Protein AF-A0A401IQ33-F1 (afdb_monomer_lite)

Secondary structure (DSSP, 8-state):
--------------------------------EEEEEEEEEEEEEEESTTS-HHHHHHHHHHHHH-TTEEEEEETTEEEEEEEEEE-SSEEEEETTEEE-EETTEEEEES---STT--EEEEETT---B-EEEEE-SSSEEEEEEEEEHHHHHHHHHHTTS----TTS------TT-SSTT----TT-B-SS--TT-TT--S----TTSHHHHHHHTTSHHHHHHHHHTS-TTS--TTTHHHHTSGGGGTSTTSSSPPBP----

Foldseek 3Di:
DDDDDDDDDDDDDDDPDPPPPPPPPPVPPPWQKAKEFEWEKEKAKAFLVQADPLLVVLLVVCVVVDVQWDWDDPPRMIIIIGTQAGACFKWKDKVNHTFDAHSRMTMDIPDFDDPPIDIFIDGVPDPDGQWDWDDPDRRYIYIYRYAYQLLQVCLQQPLLPDDPPPDDRDSDQAQQPPDAFHADDFFGQHWQFLLAAPQQPSHRHHSRYSNSVSSNHPGLQSVLCSVLRGHLNDQDPSSVLSRVVTRQSSHPVHNHRDTRDYDD

Organism: NCBI:txid1808352

pLDDT: mean 71.76, std 18.69, range [31.58, 97.56]

Sequence (264 aa):
MIILSKRRIGALLIVLSAFLFFLSTKTVQANTVIEGDVVNDLHASFSMADTSAETVESIKQIAAEDKNVHVTFDNGIIDINEYTEPSADVSLKVNNKSVIVKNGQFKVNHVTANNKTNFVVQDVGTTAENGQSKITSENTLQIVNKIDYGTMINLMDNMNDTSNDSLLRSSGTYPGQKTSGQKVAKGTHVHCNRFNGTKSNHRYYSRLSGQGWVNYYKSDCWYKHKAYKCPFTKADTRCNGLLKKGAHSCSIKGGWPVTCWYRN

Structure (mmCIF, N/CA/C/O backbone):
data_AF-A0A401IQ33-F1
#
_entry.id   AF-A0A401IQ33-F1
#
loop_
_atom_site.group_PDB
_atom_site.id
_atom_site.type_symbol
_atom_site.label_atom_id
_atom_site.label_alt_id
_atom_site.label_comp_id
_atom_site.label_asym_id
_atom_site.label_entity_id
_atom_site.label_seq_id
_atom_site.pdbx_PDB_ins_code
_atom_site.Cartn_x
_atom_site.Cartn_y
_atom_site.Cartn_z
_atom_site.occupancy
_atom_site.B_iso_or_equiv
_atom_site.auth_seq_id
_atom_site.auth_comp_id
_atom_site.auth_asym_id
_atom_site.auth_atom_id
_atom_site.pdbx_PDB_model_num
ATOM 1 N N . MET A 1 1 ? -63.274 -47.147 95.034 1.00 34.28 1 MET A N 1
ATOM 2 C CA . MET A 1 1 ? -61.803 -47.141 95.155 1.00 34.28 1 MET A CA 1
ATOM 3 C C . MET A 1 1 ? -61.277 -46.038 94.244 1.00 34.28 1 MET A C 1
ATOM 5 O O . MET A 1 1 ? -61.574 -46.097 93.063 1.00 34.28 1 MET A O 1
ATOM 9 N N . ILE A 1 2 ? -60.697 -44.990 94.852 1.00 31.58 2 ILE A N 1
ATOM 10 C CA . ILE A 1 2 ? -59.583 -44.103 94.426 1.00 31.58 2 ILE A CA 1
ATOM 11 C C . ILE A 1 2 ? -59.254 -44.111 92.897 1.00 31.58 2 ILE A C 1
ATOM 13 O O . ILE A 1 2 ? -59.085 -45.182 92.339 1.00 31.58 2 ILE A O 1
ATOM 17 N N . ILE A 1 3 ? -59.088 -43.021 92.125 1.00 34.75 3 ILE A N 1
ATOM 18 C CA . ILE A 1 3 ? -58.108 -41.912 92.213 1.00 34.75 3 ILE A CA 1
ATOM 19 C C . ILE A 1 3 ? -58.445 -40.840 91.137 1.00 34.75 3 ILE A C 1
ATOM 21 O O . ILE A 1 3 ? -58.812 -41.163 90.011 1.00 34.75 3 ILE A O 1
ATOM 25 N N . LEU A 1 4 ? -58.258 -39.564 91.505 1.00 37.28 4 LEU A N 1
ATOM 26 C CA . LEU A 1 4 ? -58.067 -38.361 90.669 1.00 37.28 4 LEU A CA 1
ATOM 27 C C . LEU A 1 4 ? -57.013 -38.506 89.548 1.00 37.28 4 LEU A C 1
ATOM 29 O O . LEU A 1 4 ? -55.982 -39.098 89.805 1.00 37.28 4 LEU A O 1
ATOM 33 N N . SER A 1 5 ? -57.112 -37.767 88.432 1.00 38.59 5 SER A N 1
ATOM 34 C CA . SER A 1 5 ? -55.951 -37.055 87.820 1.00 38.59 5 SER A CA 1
ATOM 35 C C . SER A 1 5 ? -56.379 -36.316 86.537 1.00 38.59 5 SER A C 1
ATOM 37 O O . SER A 1 5 ? -56.794 -36.954 85.583 1.00 38.59 5 SER A O 1
ATOM 39 N N . LYS A 1 6 ? -56.503 -34.980 86.492 1.00 39.56 6 LYS A N 1
ATOM 40 C CA . LYS A 1 6 ? -55.470 -33.930 86.286 1.00 39.56 6 LYS A CA 1
ATOM 41 C C . LYS A 1 6 ? -54.708 -33.955 84.938 1.00 39.56 6 LYS A C 1
ATOM 43 O O . LYS A 1 6 ? -53.985 -34.898 84.661 1.00 39.56 6 LYS A O 1
ATOM 48 N N . ARG A 1 7 ? -54.702 -32.747 84.325 1.00 39.16 7 ARG A N 1
ATOM 49 C CA . ARG A 1 7 ? -53.655 -32.070 83.502 1.00 39.16 7 ARG A CA 1
ATOM 50 C C . ARG A 1 7 ? -53.585 -32.466 82.017 1.00 39.16 7 ARG A C 1
ATOM 52 O O . ARG A 1 7 ? -53.531 -33.642 81.724 1.00 39.16 7 ARG A O 1
ATOM 59 N N . ARG A 1 8 ? -53.691 -31.556 81.029 1.00 39.16 8 ARG A N 1
ATOM 60 C CA . ARG A 1 8 ? -53.072 -30.235 80.673 1.00 39.16 8 ARG A CA 1
ATOM 61 C C . ARG A 1 8 ? -52.156 -30.454 79.448 1.00 39.16 8 ARG A C 1
ATOM 63 O O . ARG A 1 8 ? -51.597 -31.533 79.329 1.00 39.16 8 ARG A O 1
ATOM 70 N N . ILE A 1 9 ? -51.907 -29.363 78.701 1.00 42.66 9 ILE A N 1
ATOM 71 C CA . ILE A 1 9 ? -50.922 -29.161 77.603 1.00 42.66 9 ILE A CA 1
ATOM 72 C C . ILE A 1 9 ? -51.561 -29.437 76.223 1.00 42.66 9 ILE A C 1
ATOM 74 O O . ILE A 1 9 ? -52.019 -30.539 75.987 1.00 42.66 9 ILE A O 1
ATOM 78 N N . GLY A 1 10 ? -51.730 -28.511 75.272 1.00 33.56 10 GLY A N 1
ATOM 79 C CA . GLY A 1 10 ? -51.103 -27.212 75.022 1.00 33.56 10 GLY A CA 1
ATOM 80 C C . GLY A 1 10 ? -50.116 -27.319 73.853 1.00 33.56 10 GLY A C 1
ATOM 81 O O . GLY A 1 10 ? -49.033 -27.833 74.072 1.00 33.56 10 GLY A O 1
ATOM 82 N N . ALA A 1 11 ? -50.474 -26.840 72.655 1.00 40.59 11 ALA A N 1
ATOM 83 C CA . ALA A 1 11 ? -49.564 -26.329 71.608 1.00 40.59 11 ALA A CA 1
ATOM 84 C C . ALA A 1 11 ? -50.417 -25.877 70.401 1.00 40.59 11 ALA A C 1
ATOM 86 O O . ALA A 1 11 ? -51.168 -26.674 69.856 1.00 40.59 11 ALA A O 1
ATOM 87 N N . LEU A 1 12 ? -50.581 -24.582 70.130 1.00 38.72 12 LEU A N 1
ATOM 88 C CA . LEU A 1 12 ? -49.653 -23.612 69.524 1.00 38.72 12 LEU A CA 1
ATOM 89 C C . LEU A 1 12 ? -49.865 -23.504 68.000 1.00 38.72 12 LEU A C 1
ATOM 91 O O . LEU A 1 12 ? -49.540 -24.395 67.224 1.00 38.72 12 LEU A O 1
ATOM 95 N N . LEU A 1 13 ? -50.426 -22.352 67.634 1.00 45.09 13 LEU A N 1
ATOM 96 C CA . LEU A 1 13 ? -50.582 -21.762 66.307 1.00 45.09 13 LEU A CA 1
ATOM 97 C C . LEU A 1 13 ? -49.214 -21.560 65.629 1.00 45.09 13 LEU A C 1
ATOM 99 O O . LEU A 1 13 ? -48.366 -20.928 66.250 1.00 45.09 13 LEU A O 1
ATOM 103 N N . ILE A 1 14 ? -49.041 -21.936 64.355 1.00 42.09 14 ILE A N 1
ATOM 104 C CA . ILE A 1 14 ? -48.177 -21.188 63.416 1.00 42.09 14 ILE A CA 1
ATOM 105 C C . ILE A 1 14 ? -48.833 -21.204 62.029 1.00 42.09 14 ILE A C 1
ATOM 107 O O . ILE A 1 14 ? -48.768 -22.184 61.290 1.00 42.09 14 ILE A O 1
ATOM 111 N N . VAL A 1 15 ? -49.475 -20.088 61.682 1.00 43.25 15 VAL A N 1
ATOM 112 C CA . VAL A 1 15 ? -49.867 -19.747 60.311 1.00 43.25 15 VAL A CA 1
ATOM 113 C C . VAL A 1 15 ? -48.589 -19.337 59.581 1.00 43.25 15 VAL A C 1
ATOM 115 O O . VAL A 1 15 ? -48.027 -18.278 59.860 1.00 43.25 15 VAL A O 1
ATOM 118 N N . LEU A 1 16 ? -48.095 -20.185 58.679 1.00 38.16 16 LEU A N 1
ATOM 119 C CA . LEU A 1 16 ? -46.936 -19.864 57.850 1.00 38.16 16 LEU A CA 1
ATOM 120 C C . LEU A 1 16 ? -47.382 -18.915 56.725 1.00 38.16 16 LEU A C 1
ATOM 122 O O . LEU A 1 16 ? -47.825 -19.331 55.658 1.00 38.16 16 LEU A O 1
ATOM 126 N N . SER A 1 17 ? -47.302 -17.615 56.997 1.00 41.31 17 SER A N 1
ATOM 127 C CA . SER A 1 17 ? -47.388 -16.556 55.992 1.00 41.31 17 SER A CA 1
ATOM 128 C C . SER A 1 17 ? -46.207 -16.695 55.027 1.00 41.31 17 SER A C 1
ATOM 130 O O . SER A 1 17 ? -45.086 -16.296 55.349 1.00 41.31 17 SER A O 1
ATOM 132 N N . ALA A 1 18 ? -46.453 -17.244 53.838 1.00 45.91 18 ALA A N 1
ATOM 133 C CA . ALA A 1 18 ? -45.496 -17.247 52.740 1.00 45.91 18 ALA A CA 1
ATOM 134 C C . ALA A 1 18 ? -45.318 -15.815 52.203 1.00 45.91 18 ALA A C 1
ATOM 136 O O . ALA A 1 18 ? -45.978 -15.393 51.256 1.00 45.91 18 ALA A O 1
ATOM 137 N N . PHE A 1 19 ? -44.413 -15.057 52.823 1.00 44.53 19 PHE A N 1
ATOM 138 C CA . PHE A 1 19 ? -43.839 -13.854 52.229 1.00 44.53 19 PHE A CA 1
ATOM 139 C C . PHE A 1 19 ? -42.937 -14.304 51.070 1.00 44.53 19 PHE A C 1
ATOM 141 O O . PHE A 1 19 ? -41.750 -14.578 51.243 1.00 44.53 19 PHE A O 1
ATOM 148 N N . LEU A 1 20 ? -43.521 -14.425 49.877 1.00 46.22 20 LEU A N 1
ATOM 149 C CA . LEU A 1 20 ? -42.780 -14.476 48.621 1.00 46.22 20 LEU A CA 1
ATOM 150 C C . LEU A 1 20 ? -42.089 -13.121 48.445 1.00 46.22 20 LEU A C 1
ATOM 152 O O . LEU A 1 20 ? -42.626 -12.191 47.846 1.00 46.22 20 LEU A O 1
ATOM 156 N N . PHE A 1 21 ? -40.884 -13.005 49.000 1.00 44.03 21 PHE A N 1
ATOM 157 C CA . PHE A 1 21 ? -39.923 -12.010 48.558 1.00 44.03 21 PHE A CA 1
ATOM 158 C C . PHE A 1 21 ? -39.638 -12.295 47.082 1.00 44.03 21 PHE A C 1
ATOM 160 O O . PHE A 1 21 ? -38.809 -13.137 46.740 1.00 44.03 21 PHE A O 1
ATOM 167 N N . PHE A 1 22 ? -40.336 -11.586 46.195 1.00 43.59 22 PHE A N 1
ATOM 168 C CA . PHE A 1 22 ? -39.856 -11.349 44.843 1.00 43.59 22 PHE A CA 1
ATOM 169 C C . PHE A 1 22 ? -38.552 -10.554 44.973 1.00 43.59 22 PHE A C 1
ATOM 171 O O . PHE A 1 22 ? -38.536 -9.324 44.920 1.00 43.59 22 PHE A O 1
ATOM 178 N N . LEU A 1 23 ? -37.434 -11.259 45.171 1.00 41.66 23 LEU A N 1
ATOM 179 C CA . LEU A 1 23 ? -36.131 -10.735 44.802 1.00 41.66 23 LEU A CA 1
ATOM 180 C C . LEU A 1 23 ? -36.173 -10.563 43.283 1.00 41.66 23 LEU A C 1
ATOM 182 O O . LEU A 1 23 ? -35.869 -11.471 42.517 1.00 41.66 23 LEU A O 1
ATOM 186 N N . SER A 1 24 ? -36.585 -9.374 42.848 1.00 46.09 24 SER A N 1
ATOM 187 C CA . SER A 1 24 ? -36.226 -8.842 41.542 1.00 46.09 24 SER A CA 1
ATOM 188 C C . SER A 1 24 ? -34.702 -8.746 41.533 1.00 46.09 24 SER A C 1
ATOM 190 O O . SER A 1 24 ? -34.128 -7.699 41.848 1.00 46.09 24 SER A O 1
ATOM 192 N N . THR A 1 25 ? -34.026 -9.838 41.185 1.00 42.56 25 THR A N 1
ATOM 193 C CA . THR A 1 25 ? -32.649 -9.771 40.727 1.00 42.56 25 THR A CA 1
ATOM 194 C C . THR A 1 25 ? -32.696 -8.961 39.443 1.00 42.56 25 THR A C 1
ATOM 196 O O . THR A 1 25 ? -32.921 -9.498 38.360 1.00 42.56 25 THR A O 1
ATOM 199 N N . LYS A 1 26 ? -32.519 -7.640 39.555 1.00 42.94 26 LYS A N 1
ATOM 200 C CA . LYS A 1 26 ? -31.995 -6.875 38.434 1.00 42.94 26 LYS A CA 1
ATOM 201 C C . LYS A 1 26 ? -30.669 -7.550 38.138 1.00 42.94 26 LYS A C 1
ATOM 203 O O . LYS A 1 26 ? -29.715 -7.374 38.890 1.00 42.94 26 LYS A O 1
ATOM 208 N N . THR A 1 27 ? -30.640 -8.393 37.113 1.00 41.66 27 THR A N 1
ATOM 209 C CA . THR A 1 27 ? -29.397 -8.806 36.484 1.00 41.66 27 THR A CA 1
ATOM 210 C C . THR A 1 27 ? -28.697 -7.507 36.141 1.00 41.66 27 THR A C 1
ATOM 212 O O . THR A 1 27 ? -29.101 -6.807 35.212 1.00 41.66 27 THR A O 1
ATOM 215 N N . VAL A 1 28 ? -27.727 -7.125 36.974 1.00 40.72 28 VAL A N 1
ATOM 216 C CA . VAL A 1 28 ? -26.758 -6.098 36.633 1.00 40.72 28 VAL A CA 1
ATOM 217 C C . VAL A 1 28 ? -26.128 -6.650 35.376 1.00 40.72 28 VAL A C 1
ATOM 219 O O . VAL A 1 28 ? -25.406 -7.644 35.425 1.00 40.72 28 VAL A O 1
ATOM 222 N N . GLN A 1 29 ? -26.529 -6.097 34.235 1.00 46.94 29 GLN A N 1
ATOM 223 C CA . GLN A 1 29 ? -25.914 -6.419 32.968 1.00 46.94 29 GLN A CA 1
ATOM 224 C C . GLN A 1 29 ? -24.441 -6.095 33.193 1.00 46.94 29 GLN A C 1
ATOM 226 O O . GLN A 1 29 ? -24.107 -4.937 33.454 1.00 46.94 29 GLN A O 1
ATOM 231 N N . ALA A 1 30 ? -23.600 -7.132 33.269 1.00 47.56 30 ALA A N 1
ATOM 232 C CA . ALA A 1 30 ? -22.179 -6.951 33.501 1.00 47.56 30 ALA A CA 1
ATOM 233 C C . ALA A 1 30 ? -21.705 -5.890 32.509 1.00 47.56 30 ALA A C 1
ATOM 235 O O . ALA A 1 30 ? -22.072 -5.950 31.334 1.00 47.56 30 ALA A O 1
ATOM 236 N N . ASN A 1 31 ? -20.985 -4.877 32.995 1.00 55.22 31 ASN A N 1
ATOM 237 C CA . ASN A 1 31 ? -20.462 -3.813 32.150 1.00 55.22 31 ASN A CA 1
ATOM 238 C C . ASN A 1 31 ? -19.443 -4.435 31.195 1.00 55.22 31 ASN A C 1
ATOM 240 O O . ASN A 1 31 ? -18.251 -4.458 31.489 1.00 55.22 31 ASN A O 1
ATOM 244 N N . THR A 1 32 ? -19.912 -4.987 30.078 1.00 69.31 32 THR A N 1
ATOM 245 C CA . THR A 1 32 ? -19.034 -5.485 29.035 1.00 69.31 32 THR A CA 1
ATOM 246 C C . THR A 1 32 ? -18.372 -4.264 28.428 1.00 69.31 32 THR A C 1
ATOM 248 O O . THR A 1 32 ? -19.025 -3.347 27.914 1.00 69.31 32 THR A O 1
ATOM 251 N N . VAL A 1 33 ? -17.064 -4.220 28.614 1.00 77.81 33 VAL A N 1
ATOM 252 C CA . VAL A 1 33 ? -16.183 -3.229 28.036 1.00 77.81 33 VAL A CA 1
ATOM 253 C C . VAL A 1 33 ? -15.558 -3.899 26.831 1.00 77.81 33 VAL A C 1
ATOM 255 O O . VAL A 1 33 ? -14.920 -4.937 26.974 1.00 77.81 33 VAL A O 1
ATOM 258 N N . ILE A 1 34 ? -15.752 -3.304 25.662 1.00 80.19 34 ILE A N 1
ATOM 259 C CA . ILE A 1 34 ? -15.024 -3.689 24.459 1.00 80.19 34 ILE A CA 1
ATOM 260 C C . ILE A 1 34 ? -13.908 -2.681 24.281 1.00 80.19 34 ILE A C 1
ATOM 262 O O . ILE A 1 34 ? -14.149 -1.471 24.263 1.00 80.19 34 ILE A O 1
ATOM 266 N N . GLU A 1 35 ? -12.700 -3.178 24.107 1.00 86.38 35 GLU A N 1
ATOM 267 C CA . GLU A 1 35 ? -11.554 -2.369 23.725 1.00 86.38 35 GLU A CA 1
ATOM 268 C C . GLU A 1 35 ? -10.819 -3.021 22.564 1.00 86.38 35 GLU A C 1
ATOM 270 O O . GLU A 1 35 ? -11.049 -4.182 22.222 1.00 86.38 35 GLU A O 1
ATOM 275 N N . GLY A 1 36 ? -9.987 -2.249 21.887 1.00 86.31 36 GLY A N 1
ATOM 276 C CA . GLY A 1 36 ? -9.335 -2.759 20.703 1.00 86.31 36 GLY A CA 1
ATOM 277 C C . GLY A 1 36 ? -8.582 -1.711 19.924 1.00 86.31 36 GLY A C 1
ATOM 278 O O . GLY A 1 36 ? -8.546 -0.533 20.287 1.00 86.31 36 GLY A O 1
ATOM 279 N N . ASP A 1 37 ? -8.031 -2.179 18.815 1.00 86.44 37 ASP A N 1
ATOM 280 C CA . ASP A 1 37 ? -7.274 -1.370 17.879 1.00 86.44 37 ASP A CA 1
ATOM 281 C C . ASP A 1 37 ? -8.038 -1.246 16.560 1.00 86.44 37 ASP A C 1
ATOM 283 O O . ASP A 1 37 ? -8.588 -2.215 16.036 1.00 86.44 37 ASP A O 1
ATOM 287 N N . VAL A 1 38 ? -8.033 -0.046 15.996 1.00 84.56 38 VAL A N 1
ATOM 288 C CA . VAL A 1 38 ? -8.308 0.216 14.593 1.00 84.56 38 VAL A CA 1
ATOM 289 C C . VAL A 1 38 ? -6.968 0.273 13.883 1.00 84.56 38 VAL A C 1
ATOM 291 O O . VAL A 1 38 ? -6.113 1.101 14.204 1.00 84.56 38 VAL A O 1
ATOM 294 N N . VAL A 1 39 ? -6.778 -0.616 12.923 1.00 84.56 39 VAL A N 1
ATOM 295 C CA . VAL A 1 39 ? -5.526 -0.795 12.189 1.00 84.56 39 VAL A CA 1
ATOM 296 C C . VAL A 1 39 ? -5.754 -0.495 10.721 1.00 84.56 39 VAL A C 1
ATOM 298 O O . VAL A 1 39 ? -6.835 -0.758 10.202 1.00 84.56 39 VAL A O 1
ATOM 301 N N . ASN A 1 40 ? -4.754 0.064 10.049 1.00 83.38 40 ASN A N 1
ATOM 302 C CA . ASN A 1 40 ? -4.826 0.282 8.610 1.00 83.38 40 ASN A CA 1
ATOM 303 C C . ASN A 1 40 ? -4.257 -0.931 7.865 1.00 83.38 40 ASN A C 1
ATOM 305 O O . ASN A 1 40 ? -3.192 -1.448 8.220 1.00 83.38 40 ASN A O 1
ATOM 309 N N . ASP A 1 41 ? -4.926 -1.330 6.793 1.00 86.31 41 ASP A N 1
ATOM 310 C CA . ASP A 1 41 ? -4.489 -2.393 5.891 1.00 86.31 41 ASP A CA 1
ATOM 311 C C . ASP A 1 41 ? -4.506 -1.866 4.459 1.00 86.31 41 ASP A C 1
ATOM 313 O O . ASP A 1 41 ? -5.550 -1.455 3.954 1.00 86.31 41 ASP A O 1
ATOM 317 N N . LEU A 1 42 ? -3.336 -1.795 3.832 1.00 86.94 42 LEU A N 1
ATOM 318 C CA . LEU A 1 42 ? -3.211 -1.354 2.452 1.00 86.94 42 LEU A CA 1
ATOM 319 C C . LEU A 1 42 ? -3.485 -2.546 1.540 1.00 86.94 42 LEU A C 1
ATOM 321 O O . LEU A 1 42 ? -2.671 -3.460 1.432 1.00 86.94 42 LEU A O 1
ATOM 325 N N . HIS A 1 43 ? -4.622 -2.496 0.866 1.00 89.62 43 HIS A N 1
ATOM 326 C CA . HIS A 1 43 ? -5.096 -3.540 -0.020 1.00 89.62 43 HIS A CA 1
ATOM 327 C C . HIS A 1 43 ? -4.794 -3.193 -1.479 1.00 89.62 43 HIS A C 1
ATOM 329 O O . HIS A 1 43 ? -5.048 -2.075 -1.933 1.00 89.62 43 HIS A O 1
ATOM 335 N N . ALA A 1 44 ? -4.270 -4.157 -2.229 1.00 91.50 44 ALA A N 1
ATOM 336 C CA . ALA A 1 44 ? -4.060 -4.055 -3.664 1.00 91.50 44 ALA A CA 1
ATOM 337 C C . ALA A 1 44 ? -4.509 -5.344 -4.354 1.00 91.50 44 ALA A C 1
ATOM 339 O O . ALA A 1 44 ? -4.218 -6.438 -3.883 1.00 91.50 44 ALA A O 1
ATOM 340 N N . SER A 1 45 ? -5.173 -5.210 -5.500 1.00 93.69 45 SER A N 1
ATOM 341 C CA . SER A 1 45 ? -5.631 -6.345 -6.298 1.00 93.69 45 SER A CA 1
ATOM 342 C C . SER A 1 45 ? -5.209 -6.169 -7.751 1.00 93.69 45 SER A C 1
ATOM 344 O O . SER A 1 45 ? -5.411 -5.102 -8.337 1.00 93.69 45 SER A O 1
ATOM 346 N N . PHE A 1 46 ? -4.599 -7.206 -8.324 1.00 94.12 46 PHE A N 1
ATOM 347 C CA . PHE A 1 46 ? -4.081 -7.193 -9.690 1.00 94.12 46 PHE A CA 1
ATOM 348 C C . PHE A 1 46 ? -4.501 -8.441 -10.458 1.00 94.12 46 PHE A C 1
ATOM 350 O O . PHE A 1 46 ? -4.518 -9.545 -9.923 1.00 94.12 46 PHE A O 1
ATOM 357 N N . SER A 1 47 ? -4.768 -8.275 -11.750 1.00 94.50 47 SER A N 1
ATOM 358 C CA . SER A 1 47 ? -4.938 -9.390 -12.681 1.00 94.50 47 SER A CA 1
ATOM 359 C C . SER A 1 47 ? -3.612 -10.133 -12.858 1.00 94.50 47 SER A C 1
ATOM 361 O O . SER A 1 47 ? -2.585 -9.523 -13.170 1.00 94.50 47 SER A O 1
ATOM 363 N N . MET A 1 48 ? -3.622 -11.458 -12.687 1.00 93.44 48 MET A N 1
ATOM 364 C CA . MET A 1 48 ? -2.469 -12.309 -12.998 1.00 93.44 48 MET A CA 1
ATOM 365 C C . MET A 1 48 ? -2.140 -12.281 -14.492 1.00 93.44 48 MET A C 1
ATOM 367 O O . MET A 1 48 ? -0.970 -12.359 -14.848 1.00 93.44 48 MET A O 1
ATOM 371 N N . ALA A 1 49 ? -3.150 -12.141 -15.359 1.00 94.12 49 ALA A N 1
ATOM 372 C CA . ALA A 1 49 ? -2.949 -12.074 -16.806 1.00 94.12 49 ALA A CA 1
ATOM 373 C C . ALA A 1 49 ? -2.189 -10.804 -17.228 1.00 94.12 49 ALA A C 1
ATOM 375 O O . ALA A 1 49 ? -1.417 -10.840 -18.183 1.00 94.12 49 ALA A O 1
ATOM 376 N N . ASP A 1 50 ? -2.356 -9.710 -16.480 1.00 92.44 50 ASP A N 1
ATOM 377 C CA . ASP A 1 50 ? -1.710 -8.418 -16.752 1.00 92.44 50 ASP A CA 1
ATOM 378 C C . ASP A 1 50 ? -0.420 -8.204 -15.942 1.00 92.44 50 ASP A C 1
ATOM 380 O O . ASP A 1 50 ? 0.211 -7.144 -16.018 1.00 92.44 50 ASP A O 1
ATOM 384 N N . THR A 1 51 ? -0.012 -9.200 -15.152 1.00 93.94 51 THR A N 1
ATOM 385 C CA . THR A 1 51 ? 1.164 -9.129 -14.281 1.00 93.94 51 THR A CA 1
ATOM 386 C C . THR A 1 51 ? 2.241 -10.085 -14.782 1.00 93.94 51 THR A C 1
ATOM 388 O O . THR A 1 51 ? 2.015 -11.284 -14.915 1.00 93.94 51 THR A O 1
ATOM 391 N N . SER A 1 52 ? 3.443 -9.569 -15.057 1.00 94.69 52 SER A N 1
ATOM 392 C CA . SER A 1 52 ? 4.534 -10.405 -15.568 1.00 94.69 52 SER A CA 1
ATOM 393 C C . SER A 1 52 ? 4.980 -11.445 -14.533 1.00 94.69 52 SER A C 1
ATOM 395 O O . SER A 1 52 ? 4.896 -11.216 -13.325 1.00 94.69 52 SER A O 1
ATOM 397 N N . ALA A 1 53 ? 5.522 -12.573 -14.999 1.00 96.06 53 ALA A N 1
ATOM 398 C CA . ALA A 1 53 ? 6.045 -13.618 -14.116 1.00 96.06 53 ALA A CA 1
ATOM 399 C C . ALA A 1 53 ? 7.136 -13.095 -13.156 1.00 96.06 53 ALA A C 1
ATOM 401 O O . ALA A 1 53 ? 7.172 -13.486 -11.992 1.00 96.06 53 ALA A O 1
ATOM 402 N N . GLU A 1 54 ? 7.983 -12.167 -13.614 1.00 96.00 54 GLU A N 1
ATOM 403 C CA . GLU A 1 54 ? 9.007 -11.509 -12.789 1.00 96.00 54 GLU A CA 1
ATOM 404 C C . GLU A 1 54 ? 8.383 -10.654 -11.674 1.00 96.00 54 GLU A C 1
ATOM 406 O O . GLU A 1 54 ? 8.819 -10.696 -10.519 1.00 96.00 54 GLU A O 1
ATOM 411 N N . THR A 1 55 ? 7.321 -9.909 -11.992 1.00 96.25 55 THR A N 1
ATOM 412 C CA . THR A 1 55 ? 6.569 -9.138 -10.999 1.00 96.25 55 THR A CA 1
ATOM 413 C C . THR A 1 55 ? 5.889 -10.060 -9.987 1.00 96.25 55 THR A C 1
ATOM 415 O O . THR A 1 55 ? 5.971 -9.804 -8.787 1.00 96.25 55 THR A O 1
ATOM 418 N N . VAL A 1 56 ? 5.256 -11.148 -10.443 1.00 96.94 56 VAL A N 1
ATOM 419 C CA . VAL A 1 56 ? 4.645 -12.161 -9.565 1.00 96.94 56 VAL A CA 1
ATOM 420 C C . VAL A 1 56 ? 5.677 -12.737 -8.598 1.00 96.94 56 VAL A C 1
ATOM 422 O O . VAL A 1 56 ? 5.397 -12.870 -7.408 1.00 96.94 56 VAL A O 1
ATOM 425 N N . GLU A 1 57 ? 6.880 -13.049 -9.076 1.00 97.06 57 GLU A N 1
ATOM 426 C CA . GLU A 1 57 ? 7.942 -13.589 -8.228 1.00 97.06 57 GLU A CA 1
ATOM 427 C C . GLU A 1 57 ? 8.469 -12.553 -7.229 1.00 97.06 57 GLU A C 1
ATOM 429 O O . GLU A 1 57 ? 8.708 -12.877 -6.067 1.00 97.06 57 GLU A O 1
ATOM 434 N N . SER A 1 58 ? 8.549 -11.283 -7.631 1.00 97.19 58 SER A N 1
ATOM 435 C CA . SER A 1 58 ? 8.893 -10.184 -6.721 1.00 97.19 58 SER A CA 1
ATOM 436 C C . SER A 1 58 ? 7.859 -10.026 -5.601 1.00 97.19 58 SER A C 1
ATOM 438 O O . SER A 1 58 ? 8.232 -9.859 -4.442 1.00 97.19 58 SER A O 1
ATOM 440 N N . ILE A 1 59 ? 6.563 -10.134 -5.918 1.00 97.56 59 ILE A N 1
ATOM 441 C CA . ILE A 1 59 ? 5.473 -10.147 -4.927 1.00 97.56 59 ILE A CA 1
ATOM 442 C C . ILE A 1 59 ? 5.617 -11.367 -3.997 1.00 97.56 59 ILE A C 1
ATOM 444 O O . ILE A 1 59 ? 5.560 -11.213 -2.777 1.00 97.56 59 ILE A O 1
ATOM 448 N N . LYS A 1 60 ? 5.908 -12.540 -4.587 1.00 97.38 60 LYS A N 1
ATOM 449 C CA . LYS A 1 60 ? 6.428 -13.773 -3.960 1.00 97.38 60 LYS A CA 1
ATOM 450 C C . LYS A 1 60 ? 7.367 -13.495 -2.788 1.00 97.38 60 LYS A C 1
ATOM 452 O O . LYS A 1 60 ? 7.098 -13.771 -1.619 1.00 97.38 60 LYS A O 1
ATOM 457 N N . GLN A 1 61 ? 8.503 -12.925 -3.164 1.00 97.38 61 GLN A N 1
ATOM 458 C CA . GLN A 1 61 ? 9.617 -12.648 -2.272 1.00 97.38 61 GLN A CA 1
ATOM 459 C C . GLN A 1 61 ? 9.254 -11.622 -1.206 1.00 97.38 61 GLN A C 1
ATOM 461 O O . GLN A 1 61 ? 9.592 -11.823 -0.046 1.00 97.38 61 GLN A O 1
ATOM 466 N N . ILE A 1 62 ? 8.534 -10.554 -1.567 1.00 97.19 62 ILE A N 1
ATOM 467 C CA . ILE A 1 62 ? 8.117 -9.537 -0.596 1.00 97.19 62 ILE A CA 1
ATOM 468 C C . ILE A 1 62 ? 7.259 -10.162 0.512 1.00 97.19 62 ILE A C 1
ATOM 470 O O . ILE A 1 62 ? 7.522 -9.908 1.684 1.00 97.19 62 ILE A O 1
ATOM 474 N N . ALA A 1 63 ? 6.289 -11.010 0.163 1.00 97.00 63 ALA A N 1
ATOM 475 C CA . ALA A 1 63 ? 5.442 -11.692 1.144 1.00 97.00 63 ALA A CA 1
ATOM 476 C C . ALA A 1 63 ? 6.227 -12.672 2.037 1.00 97.00 63 ALA A C 1
ATOM 478 O O . ALA A 1 63 ? 5.916 -12.835 3.214 1.00 97.00 63 ALA A O 1
ATOM 479 N N . ALA A 1 64 ? 7.261 -13.318 1.492 1.00 96.75 64 ALA A N 1
ATOM 480 C CA . ALA A 1 64 ? 8.138 -14.199 2.261 1.00 96.75 64 ALA A CA 1
ATOM 481 C C . ALA A 1 64 ? 9.082 -13.427 3.206 1.00 96.75 64 ALA A C 1
ATOM 483 O O . ALA A 1 64 ? 9.403 -13.908 4.292 1.00 96.75 64 ALA A O 1
ATOM 484 N N . GLU A 1 65 ? 9.537 -12.238 2.798 1.00 96.12 65 GLU A N 1
ATOM 485 C CA . GLU A 1 65 ? 10.482 -11.395 3.543 1.00 96.12 65 GLU A CA 1
ATOM 486 C C . GLU A 1 65 ? 9.798 -10.492 4.587 1.00 96.12 65 GLU A C 1
ATOM 488 O O . GLU A 1 65 ? 10.426 -10.101 5.575 1.00 96.12 65 GLU A O 1
ATOM 493 N N . ASP A 1 66 ? 8.529 -10.130 4.384 1.00 95.38 66 ASP A N 1
ATOM 494 C CA . ASP A 1 66 ? 7.781 -9.213 5.244 1.00 95.38 66 ASP A CA 1
ATOM 495 C C . ASP A 1 66 ? 6.488 -9.842 5.750 1.00 95.38 66 ASP A C 1
ATOM 497 O O . ASP A 1 66 ? 5.479 -9.905 5.054 1.00 95.38 66 ASP A O 1
ATOM 501 N N . LYS A 1 67 ? 6.502 -10.230 7.027 1.00 94.44 67 LYS A N 1
ATOM 502 C CA . LYS A 1 67 ? 5.359 -10.843 7.716 1.00 94.44 67 LYS A CA 1
ATOM 503 C C . LYS A 1 67 ? 4.092 -9.979 7.756 1.00 94.44 67 LYS A C 1
ATOM 505 O O . LYS A 1 67 ? 3.043 -10.501 8.114 1.00 94.44 67 LYS A O 1
ATOM 510 N N . ASN A 1 68 ? 4.196 -8.676 7.482 1.00 92.44 68 ASN A N 1
ATOM 511 C CA . ASN A 1 68 ? 3.041 -7.780 7.423 1.00 92.44 68 ASN A CA 1
ATOM 512 C C . ASN A 1 68 ? 2.377 -7.773 6.042 1.00 92.44 68 ASN A C 1
ATOM 514 O O . ASN A 1 68 ? 1.329 -7.151 5.895 1.00 92.44 68 ASN A O 1
ATOM 518 N N . VAL A 1 69 ? 2.995 -8.404 5.040 1.00 95.25 69 VAL A N 1
ATOM 519 C CA . VAL A 1 69 ? 2.461 -8.532 3.687 1.00 95.25 69 VAL A CA 1
ATOM 520 C C . VAL A 1 69 ? 1.912 -9.942 3.512 1.00 95.25 69 VAL A C 1
ATOM 522 O O . VAL A 1 69 ? 2.641 -10.931 3.561 1.00 95.25 69 VAL A O 1
ATOM 525 N N . HIS A 1 70 ? 0.614 -10.032 3.262 1.00 95.44 70 HIS A N 1
ATOM 526 C CA . HIS A 1 70 ? -0.074 -11.273 2.949 1.00 95.44 70 HIS A CA 1
ATOM 527 C C . HIS A 1 70 ? -0.533 -11.243 1.500 1.00 95.44 70 HIS A C 1
ATOM 529 O O . HIS A 1 70 ? -1.137 -10.268 1.059 1.00 95.44 70 HIS A O 1
ATOM 535 N N . VAL A 1 71 ? -0.248 -12.317 0.767 1.00 96.44 71 VAL A N 1
ATOM 536 C CA . VAL A 1 71 ? -0.611 -12.434 -0.645 1.00 96.44 71 VAL A CA 1
ATOM 537 C C . VAL A 1 71 ? -1.382 -13.719 -0.864 1.00 96.44 71 VAL A C 1
ATOM 539 O O . VAL A 1 71 ? -0.982 -14.780 -0.384 1.00 96.44 71 VAL A O 1
ATOM 542 N N . THR 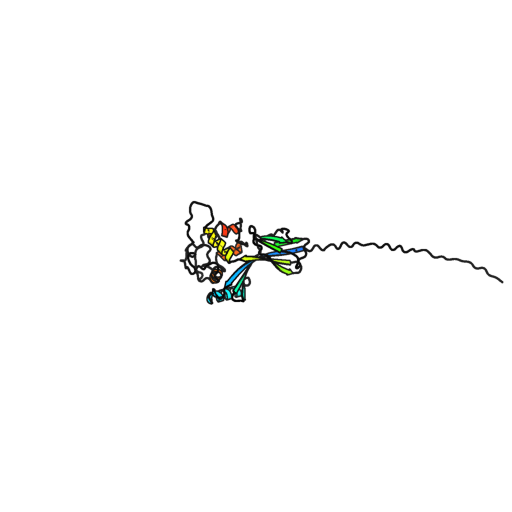A 1 72 ? -2.467 -13.623 -1.623 1.00 96.94 72 THR A N 1
ATOM 543 C CA . THR A 1 72 ? -3.202 -14.777 -2.131 1.00 96.94 72 THR A CA 1
ATOM 544 C C . THR A 1 72 ? -3.247 -14.742 -3.653 1.00 96.94 72 THR A C 1
ATOM 546 O O . THR A 1 72 ? -3.270 -13.678 -4.273 1.00 96.94 72 THR A O 1
ATOM 549 N N . PHE A 1 73 ? -3.200 -15.933 -4.244 1.00 95.94 73 PHE A N 1
ATOM 550 C CA . PHE A 1 73 ? -3.296 -16.151 -5.681 1.00 95.94 73 PHE A CA 1
ATOM 551 C C . PHE A 1 73 ? -4.510 -17.036 -5.905 1.00 95.94 73 PHE A C 1
ATOM 553 O O . PHE A 1 73 ? -4.445 -18.238 -5.646 1.00 95.94 73 PHE A O 1
ATOM 560 N N . ASP A 1 74 ? -5.618 -16.440 -6.321 1.00 94.69 74 ASP A N 1
ATOM 561 C CA . ASP A 1 74 ? -6.871 -17.164 -6.510 1.00 94.69 74 ASP A CA 1
ATOM 562 C C . ASP A 1 74 ? -7.671 -16.567 -7.665 1.00 94.69 74 ASP A C 1
ATOM 564 O O . ASP A 1 74 ? -7.644 -15.360 -7.894 1.00 94.69 74 ASP A O 1
ATOM 568 N N . ASN A 1 75 ? -8.365 -17.420 -8.419 1.00 93.50 75 ASN A N 1
ATOM 569 C CA . ASN A 1 75 ? -9.240 -17.025 -9.528 1.00 93.50 75 ASN A CA 1
ATOM 570 C C . ASN A 1 75 ? -8.611 -16.030 -10.530 1.00 93.50 75 ASN A C 1
ATOM 572 O O . ASN A 1 75 ? -9.282 -15.141 -11.050 1.00 93.50 75 ASN A O 1
ATOM 576 N N . GLY A 1 76 ? -7.310 -16.171 -10.812 1.00 94.25 76 GLY A N 1
ATOM 577 C CA . GLY A 1 76 ? -6.586 -15.287 -11.734 1.00 94.25 76 GLY A CA 1
ATOM 578 C C . GLY A 1 76 ? -6.279 -13.893 -11.174 1.00 94.25 76 GLY A C 1
ATOM 579 O O . GLY A 1 76 ? -5.879 -13.009 -11.933 1.00 94.25 76 GLY A O 1
ATOM 580 N N . ILE A 1 77 ? -6.438 -13.694 -9.866 1.00 96.06 77 ILE A N 1
ATOM 581 C CA . ILE A 1 77 ? -6.179 -12.447 -9.151 1.00 96.06 77 ILE A CA 1
ATOM 582 C C . ILE A 1 77 ? -5.025 -12.638 -8.163 1.00 96.06 77 ILE A C 1
ATOM 584 O O . ILE A 1 77 ? -4.888 -13.673 -7.512 1.00 96.06 77 ILE A O 1
ATOM 588 N N . ILE A 1 78 ? -4.195 -11.604 -8.061 1.00 97.00 78 ILE A N 1
ATOM 589 C CA . ILE A 1 78 ? -3.202 -11.408 -7.010 1.00 97.00 78 ILE A CA 1
ATOM 590 C C . ILE A 1 78 ? -3.814 -10.420 -6.022 1.00 97.00 78 ILE A C 1
ATOM 592 O O . ILE A 1 78 ? -3.967 -9.245 -6.355 1.00 97.00 78 ILE A O 1
ATOM 596 N N . ASP A 1 79 ? -4.177 -10.888 -4.835 1.00 95.62 79 ASP A N 1
ATOM 597 C CA . ASP A 1 79 ? -4.709 -10.056 -3.751 1.00 95.62 79 ASP A CA 1
ATOM 598 C C . ASP A 1 79 ? -3.622 -9.896 -2.686 1.00 95.62 79 ASP A C 1
ATOM 600 O O . ASP A 1 79 ? -3.071 -10.881 -2.186 1.00 95.62 79 ASP A O 1
ATOM 604 N N . ILE A 1 80 ? -3.272 -8.644 -2.401 1.00 95.06 80 ILE A N 1
ATOM 605 C CA . ILE A 1 80 ? -2.215 -8.241 -1.484 1.00 95.06 80 ILE A CA 1
ATOM 606 C C . ILE A 1 80 ? -2.835 -7.402 -0.373 1.00 95.06 80 ILE A C 1
ATOM 608 O O . ILE A 1 80 ? -3.430 -6.359 -0.637 1.00 95.06 80 ILE A O 1
ATOM 612 N N . ASN A 1 81 ? -2.610 -7.811 0.871 1.00 92.12 81 ASN A N 1
ATOM 613 C CA . ASN A 1 81 ? -2.961 -7.049 2.064 1.00 92.12 81 ASN A CA 1
ATOM 614 C C . ASN A 1 81 ? -1.676 -6.743 2.835 1.00 92.12 81 ASN A C 1
ATOM 616 O O . ASN A 1 81 ? -0.889 -7.644 3.133 1.00 92.12 81 ASN A O 1
ATOM 620 N N . GLU A 1 82 ? -1.434 -5.469 3.117 1.00 91.19 82 GLU A N 1
ATOM 621 C CA . GLU A 1 82 ? -0.281 -5.004 3.869 1.00 91.19 82 GLU A CA 1
ATOM 622 C C . GLU A 1 82 ? -0.723 -4.291 5.151 1.00 91.19 82 GLU A C 1
ATOM 624 O O . GLU A 1 82 ? -1.183 -3.146 5.135 1.00 91.19 82 GLU A O 1
ATOM 629 N N . TYR A 1 83 ? -0.437 -4.908 6.295 1.00 87.31 83 TYR A N 1
ATOM 630 C CA . TYR A 1 83 ? -0.687 -4.311 7.600 1.00 87.31 83 TYR A CA 1
ATOM 631 C C . TYR A 1 83 ? 0.227 -3.096 7.837 1.00 87.31 83 TYR A C 1
ATOM 633 O O . TYR A 1 83 ? 1.457 -3.190 7.759 1.00 87.31 83 TYR A O 1
ATOM 641 N N . THR A 1 84 ? -0.348 -1.918 8.109 1.00 75.44 84 THR A N 1
ATOM 642 C CA . THR A 1 84 ? 0.375 -0.627 8.068 1.00 75.44 84 THR A CA 1
ATOM 643 C C . THR A 1 84 ? 0.553 0.114 9.384 1.00 75.44 84 THR A C 1
ATOM 645 O O . THR A 1 84 ? 1.189 1.163 9.324 1.00 75.44 84 THR A O 1
ATOM 648 N N . GLU A 1 85 ? 0.146 -0.467 10.526 1.00 78.00 85 GLU A N 1
ATOM 649 C CA . GLU A 1 85 ? 0.150 0.085 11.908 1.00 78.00 85 GLU A CA 1
ATOM 650 C C . GLU A 1 85 ? -1.245 0.544 12.398 1.00 78.00 85 GLU A C 1
ATOM 652 O O . GLU A 1 85 ? -2.172 0.691 11.590 1.00 78.00 85 GLU A O 1
ATOM 657 N N . PRO A 1 86 ? -1.422 0.787 13.720 1.00 81.62 86 PRO A N 1
ATOM 658 C CA . PRO A 1 86 ? -2.634 1.404 14.256 1.00 81.62 86 PRO A CA 1
ATOM 659 C C . PRO A 1 86 ? -2.938 2.746 13.588 1.00 81.62 86 PRO A C 1
ATOM 661 O O . PRO A 1 86 ? -2.043 3.574 13.381 1.00 81.62 86 PRO A O 1
ATOM 664 N N . SER A 1 87 ? -4.210 2.962 13.274 1.00 76.56 87 SER A N 1
ATOM 665 C CA . SER A 1 87 ? -4.655 4.119 12.509 1.00 76.56 87 SER A CA 1
ATOM 666 C C . SER A 1 87 ? -4.652 5.396 13.345 1.00 76.56 87 SER A C 1
ATOM 668 O O . SER A 1 87 ? -5.176 5.439 14.457 1.00 76.56 87 SER A O 1
ATOM 670 N N . ALA A 1 88 ? -4.055 6.462 12.818 1.00 71.50 88 ALA A N 1
ATOM 671 C CA . ALA A 1 88 ? -3.956 7.745 13.504 1.00 71.50 88 ALA A CA 1
ATOM 672 C C . ALA A 1 88 ? -5.138 8.690 13.239 1.00 71.50 88 ALA A C 1
ATOM 674 O O . ALA A 1 88 ? -5.282 9.645 14.001 1.00 71.50 88 ALA A O 1
ATOM 675 N N . ASP A 1 89 ? -5.949 8.450 12.201 1.00 71.12 89 ASP A N 1
ATOM 676 C CA . ASP A 1 89 ? -7.031 9.365 11.808 1.00 71.12 89 ASP A CA 1
ATOM 677 C C . ASP A 1 89 ? -8.235 8.630 11.195 1.00 71.12 89 ASP A C 1
ATOM 679 O O . ASP A 1 89 ? -8.417 8.543 9.980 1.00 71.12 89 ASP A O 1
ATOM 683 N N . VAL A 1 90 ? -9.052 8.044 12.068 1.00 75.12 90 VAL A N 1
ATOM 684 C CA . VAL A 1 90 ? -10.269 7.308 11.707 1.00 75.12 90 VAL A CA 1
ATOM 685 C C . VAL A 1 90 ? -11.411 7.706 12.621 1.00 75.12 90 VAL A C 1
ATOM 687 O O . VAL A 1 90 ? -11.236 7.929 13.821 1.00 75.12 90 VAL A O 1
ATOM 690 N N . SER A 1 91 ? -12.609 7.742 12.051 1.00 78.19 91 SER A N 1
ATOM 691 C CA . SER A 1 91 ? -13.840 7.798 12.823 1.00 78.19 91 SER A CA 1
ATOM 692 C C . SER A 1 91 ? -14.416 6.392 12.944 1.00 78.19 91 SER A C 1
ATOM 694 O O . SER A 1 91 ? -14.597 5.688 11.950 1.00 78.19 91 SER A O 1
ATOM 696 N N . LEU A 1 92 ? -14.682 5.971 14.179 1.00 84.38 92 LEU A N 1
ATOM 697 C CA . LEU A 1 92 ? -15.321 4.696 14.473 1.00 84.38 92 LEU A CA 1
ATOM 698 C C . LEU A 1 92 ? -16.751 4.954 14.937 1.00 84.38 92 LEU A C 1
ATOM 700 O O . LEU A 1 92 ? -16.984 5.769 15.831 1.00 84.38 92 LEU A O 1
ATOM 704 N N . LYS A 1 93 ? -17.708 4.225 14.369 1.00 84.94 93 LYS A N 1
ATOM 705 C CA . LYS A 1 93 ? -19.065 4.117 14.900 1.00 84.94 93 LYS A CA 1
ATOM 706 C C . LYS A 1 93 ? -19.309 2.689 15.361 1.00 84.94 93 LYS A C 1
ATOM 708 O O . LYS A 1 93 ? -19.064 1.743 14.618 1.00 84.94 93 LYS A O 1
ATOM 713 N N . VAL A 1 94 ? -19.836 2.551 16.572 1.00 82.31 94 VAL A N 1
ATOM 714 C CA . VAL A 1 94 ? -20.290 1.273 17.130 1.00 82.31 94 VAL A CA 1
ATOM 715 C C . VAL A 1 94 ? -21.784 1.389 17.372 1.00 82.31 94 VAL A C 1
ATOM 717 O O . VAL A 1 94 ? -22.224 2.253 18.131 1.00 82.31 94 VAL A O 1
ATOM 720 N N . ASN A 1 95 ? -22.581 0.570 16.682 1.00 80.75 95 ASN A N 1
ATOM 721 C CA . ASN A 1 95 ? -24.047 0.664 16.688 1.00 80.75 95 ASN A CA 1
ATOM 722 C C . ASN A 1 95 ? -24.541 2.101 16.417 1.00 80.75 95 ASN A C 1
ATOM 724 O O . ASN A 1 95 ? -25.362 2.646 17.156 1.00 80.75 95 ASN A O 1
ATOM 728 N N . ASN A 1 96 ? -23.982 2.732 15.378 1.00 81.56 96 ASN A N 1
ATOM 729 C CA . ASN A 1 96 ? -24.255 4.109 14.939 1.00 81.56 96 ASN A CA 1
ATOM 730 C C . ASN A 1 96 ? -23.876 5.222 15.933 1.00 81.56 96 ASN A C 1
ATOM 732 O O . ASN A 1 96 ? -24.139 6.392 15.661 1.00 81.56 96 ASN A O 1
ATOM 736 N N . LYS A 1 97 ? -23.222 4.899 17.054 1.00 83.12 97 LYS A N 1
ATOM 737 C CA . LYS A 1 97 ? -22.692 5.891 17.996 1.00 83.12 97 LYS A CA 1
ATOM 738 C C . LYS A 1 97 ? -21.213 6.122 17.735 1.00 83.12 97 LYS A C 1
ATOM 740 O O . LYS A 1 97 ? -20.446 5.165 17.677 1.00 83.12 97 LYS A O 1
ATOM 745 N N . SER A 1 98 ? -20.819 7.385 17.604 1.00 85.75 98 SER A N 1
ATOM 746 C CA . SER A 1 98 ? -19.416 7.763 17.438 1.00 85.75 98 SER A CA 1
ATOM 747 C C . SER A 1 98 ? -18.592 7.370 18.662 1.00 85.75 98 SER A C 1
ATOM 749 O O . SER A 1 98 ? -18.979 7.640 19.800 1.00 85.75 98 SER A O 1
ATOM 751 N N . VAL A 1 99 ? -17.439 6.763 18.410 1.00 86.31 99 VAL A N 1
ATOM 752 C CA . VAL A 1 99 ? -16.461 6.342 19.409 1.00 86.31 99 VAL A CA 1
ATOM 753 C C . VAL A 1 99 ? -15.169 7.100 19.163 1.00 86.31 99 VAL A C 1
ATOM 755 O O . VAL A 1 99 ? -14.704 7.226 18.031 1.00 86.31 99 VAL A O 1
ATOM 758 N N . ILE A 1 100 ? -14.586 7.616 20.242 1.00 84.75 100 ILE A N 1
ATOM 759 C CA . ILE A 1 100 ? -13.296 8.291 20.176 1.00 84.75 100 ILE A CA 1
ATOM 760 C C . ILE A 1 100 ? -12.211 7.232 19.969 1.00 84.75 100 ILE A C 1
ATOM 762 O O . ILE A 1 100 ? -12.055 6.337 20.801 1.00 84.75 100 ILE A O 1
ATOM 766 N N . VAL A 1 101 ? -11.445 7.380 18.891 1.00 83.38 101 VAL A N 1
ATOM 767 C CA . VAL A 1 101 ? -10.236 6.597 18.623 1.00 83.38 101 VAL A CA 1
ATOM 768 C C . VAL A 1 101 ? -9.023 7.474 18.930 1.00 83.38 101 VAL A C 1
ATOM 770 O O . VAL A 1 101 ? -8.929 8.600 18.443 1.00 83.38 101 VAL A O 1
ATOM 773 N N . LYS A 1 102 ? -8.096 6.992 19.761 1.00 82.75 102 LYS A N 1
ATOM 774 C CA . LYS A 1 102 ? -6.842 7.689 20.088 1.00 82.75 102 LYS A CA 1
ATOM 775 C C . LYS A 1 102 ? -5.668 6.789 19.747 1.00 82.75 102 LYS A C 1
ATOM 777 O O . LYS A 1 102 ? -5.511 5.743 20.360 1.00 82.75 102 LYS A O 1
ATOM 782 N N . ASN A 1 103 ? -4.826 7.211 18.802 1.00 78.38 103 ASN A N 1
ATOM 783 C CA . ASN A 1 103 ? -3.673 6.424 18.338 1.00 78.38 103 ASN A CA 1
ATOM 784 C C . ASN A 1 103 ? -4.059 4.988 17.929 1.00 78.38 103 ASN A C 1
ATOM 786 O O . ASN A 1 103 ? -3.377 4.033 18.287 1.00 78.38 103 ASN A O 1
ATOM 790 N N . GLY A 1 104 ? -5.185 4.844 17.233 1.00 81.69 104 GLY A N 1
ATOM 791 C CA . GLY A 1 104 ? -5.747 3.557 16.831 1.00 81.69 104 GLY A CA 1
ATOM 792 C C . GLY A 1 104 ? -6.539 2.852 17.925 1.00 81.69 104 GLY A C 1
ATOM 793 O O . GLY A 1 104 ? -7.326 1.980 17.609 1.00 81.69 104 GLY A O 1
ATOM 794 N N . GLN A 1 105 ? -6.439 3.248 19.189 1.00 87.88 105 GLN A N 1
ATOM 795 C CA . GLN A 1 105 ? -7.122 2.551 20.276 1.00 87.88 105 GLN A CA 1
ATOM 796 C C . GLN A 1 105 ? -8.520 3.101 20.524 1.00 87.88 105 GLN A C 1
ATOM 798 O O . GLN A 1 105 ? -8.734 4.317 20.511 1.00 87.88 105 GLN A O 1
ATOM 803 N N . PHE A 1 106 ? -9.463 2.211 20.816 1.00 88.12 106 PHE A N 1
ATOM 804 C CA . PHE A 1 106 ? -10.818 2.575 21.208 1.00 88.12 106 PHE A CA 1
ATOM 805 C C . PHE A 1 106 ? -11.281 1.785 22.431 1.00 88.12 106 PHE A C 1
ATOM 807 O O . PHE A 1 106 ? -10.800 0.690 22.719 1.00 88.12 106 PHE A O 1
ATOM 814 N N . LYS A 1 107 ? -12.252 2.358 23.145 1.00 88.25 107 LYS A N 1
ATOM 815 C CA . LYS A 1 107 ? -12.903 1.728 24.292 1.00 88.25 107 LYS A CA 1
ATOM 816 C C . LYS A 1 107 ? -14.375 2.107 24.326 1.00 88.25 107 LYS A C 1
ATOM 818 O O . LYS A 1 107 ? -14.706 3.292 24.268 1.00 88.25 107 LYS A O 1
ATOM 823 N N . VAL A 1 108 ? -15.251 1.113 24.426 1.00 84.44 108 VAL A N 1
ATOM 824 C CA . VAL A 1 108 ? -16.703 1.298 24.489 1.00 84.44 108 VAL A CA 1
ATOM 825 C C . VAL A 1 108 ? -17.258 0.541 25.682 1.00 84.44 108 VAL A C 1
ATOM 827 O O . VAL A 1 108 ? -17.089 -0.669 25.808 1.00 84.44 108 VAL A O 1
ATOM 830 N N . ASN A 1 109 ? -17.954 1.269 26.549 1.00 81.44 109 ASN A N 1
ATOM 831 C CA . ASN A 1 109 ? -18.676 0.686 27.672 1.00 81.44 109 ASN A CA 1
ATOM 832 C C . ASN A 1 109 ? -20.096 0.306 27.237 1.00 81.44 109 ASN A C 1
ATOM 834 O O . ASN A 1 109 ? -20.692 0.985 26.398 1.00 81.44 109 ASN A O 1
ATOM 838 N N . HIS A 1 110 ? -20.662 -0.717 27.876 1.00 69.94 110 HIS A N 1
ATOM 839 C CA . HIS A 1 110 ? -22.057 -1.140 27.693 1.00 69.94 110 HIS A CA 1
ATOM 840 C C . HIS A 1 110 ? -22.378 -1.648 26.280 1.00 69.94 110 HIS A C 1
ATOM 842 O O . HIS A 1 110 ? -23.488 -1.461 25.779 1.00 69.94 110 HIS A O 1
ATOM 848 N N . VAL A 1 111 ? -21.413 -2.301 25.631 1.00 69.31 111 VAL A N 1
ATOM 849 C CA . VAL A 1 111 ? -21.629 -3.003 24.362 1.00 69.31 111 VAL A CA 1
ATOM 850 C C . VAL A 1 111 ? -21.083 -4.414 24.508 1.00 69.31 111 VAL A C 1
ATOM 852 O O . VAL A 1 111 ? -19.991 -4.609 25.027 1.00 69.31 111 VAL A O 1
ATOM 855 N N . THR A 1 112 ? -21.841 -5.408 24.056 1.00 65.31 112 THR A N 1
ATOM 856 C CA . THR A 1 112 ? -21.362 -6.789 23.948 1.00 65.31 112 THR A CA 1
ATOM 857 C C . THR A 1 112 ? -20.887 -7.017 22.518 1.00 65.31 112 THR A C 1
ATOM 859 O O . THR A 1 112 ? -21.644 -6.770 21.580 1.00 65.31 112 THR A O 1
ATOM 862 N N . ALA A 1 113 ? -19.642 -7.455 22.322 1.00 61.94 113 ALA A N 1
ATOM 863 C CA . ALA A 1 113 ? -19.144 -7.801 20.995 1.00 61.94 113 ALA A CA 1
ATOM 864 C C . ALA A 1 113 ? -19.808 -9.117 20.577 1.00 61.94 113 ALA A C 1
ATOM 866 O O . ALA A 1 113 ? -19.507 -10.174 21.117 1.00 61.94 113 ALA A O 1
ATOM 867 N N . ASN A 1 114 ? -20.761 -9.057 19.654 1.00 66.62 114 ASN A N 1
ATOM 868 C CA . ASN A 1 114 ? -21.368 -10.242 19.063 1.00 66.62 114 ASN A CA 1
ATOM 869 C C . ASN A 1 114 ? -21.634 -9.988 17.575 1.00 66.62 114 ASN A C 1
ATOM 871 O O . ASN A 1 114 ? -21.410 -8.886 17.073 1.00 66.62 114 ASN A O 1
ATOM 875 N N . ASN A 1 115 ? -22.136 -11.001 16.873 1.00 60.34 115 ASN A N 1
ATOM 876 C CA . ASN A 1 115 ? -22.467 -10.936 15.447 1.00 60.34 115 ASN A CA 1
ATOM 877 C C . ASN A 1 115 ? -23.539 -9.889 15.072 1.00 60.34 115 ASN A C 1
ATOM 879 O O . ASN A 1 115 ? -23.809 -9.711 13.888 1.00 60.34 115 ASN A O 1
ATOM 883 N N . LYS A 1 116 ? -24.157 -9.206 16.045 1.00 63.38 116 LYS A N 1
ATOM 884 C CA . LYS A 1 116 ? -25.114 -8.110 15.830 1.00 63.38 116 LYS A CA 1
ATOM 885 C C . LYS A 1 116 ? -24.506 -6.725 16.053 1.00 63.38 116 LYS A C 1
ATOM 887 O O . LYS A 1 116 ? -25.168 -5.732 15.757 1.00 63.38 116 LYS A O 1
ATOM 892 N N . THR A 1 117 ? -23.291 -6.633 16.591 1.00 68.19 117 THR A N 1
ATOM 893 C CA . THR A 1 117 ? -22.640 -5.344 16.836 1.00 68.19 117 THR A CA 1
ATOM 894 C C . THR A 1 117 ? -22.051 -4.822 15.536 1.00 68.19 117 THR A C 1
ATOM 896 O O . THR A 1 117 ? -21.137 -5.418 14.971 1.00 68.19 117 THR A O 1
ATOM 899 N N . ASN A 1 118 ? -22.590 -3.699 15.064 1.00 73.56 118 ASN A N 1
ATOM 900 C CA . ASN A 1 118 ? -22.136 -3.069 13.833 1.00 73.56 118 ASN A CA 1
ATOM 901 C C . ASN A 1 118 ? -20.946 -2.149 14.124 1.00 73.56 118 ASN A C 1
ATOM 903 O O . ASN A 1 118 ? -21.069 -1.213 14.921 1.00 73.56 118 ASN A O 1
ATOM 907 N N . PHE A 1 119 ? -19.825 -2.406 13.456 1.00 76.50 119 PHE A N 1
ATOM 908 C CA . PHE A 1 119 ? -18.630 -1.571 13.493 1.00 76.50 119 PHE A CA 1
ATOM 909 C C . PHE A 1 119 ? -18.453 -0.928 12.128 1.00 76.50 119 PHE A C 1
ATOM 911 O O . PHE A 1 119 ? -18.230 -1.620 11.140 1.00 76.50 119 PHE A O 1
ATOM 918 N N . VAL A 1 120 ? -18.522 0.396 12.086 1.00 76.12 120 VAL A N 1
ATOM 919 C CA . VAL A 1 120 ? -18.292 1.163 10.864 1.00 76.12 120 VAL A CA 1
ATOM 920 C C . VAL A 1 120 ? -17.065 2.025 11.084 1.00 76.12 120 VAL A C 1
ATOM 922 O O . VAL A 1 120 ? -17.063 2.891 11.962 1.00 76.12 120 VAL A O 1
ATOM 925 N N . VAL A 1 121 ? -16.024 1.780 10.293 1.00 75.38 121 VAL A N 1
ATOM 926 C CA . VAL A 1 121 ? -14.856 2.659 10.216 1.00 75.38 121 VAL A CA 1
ATOM 927 C C . VAL A 1 121 ? -14.977 3.493 8.961 1.00 75.38 121 VAL A C 1
ATOM 929 O O . VAL A 1 121 ? -15.205 2.963 7.873 1.00 75.38 121 VAL A O 1
ATOM 932 N N . GLN A 1 122 ? -14.840 4.797 9.144 1.00 70.88 122 GLN A N 1
ATOM 933 C CA . GLN A 1 122 ? -14.783 5.773 8.071 1.00 70.88 122 GLN A CA 1
ATOM 934 C C . GLN A 1 122 ? -13.487 6.559 8.229 1.00 70.88 122 GLN A C 1
ATOM 936 O O . GLN A 1 122 ? -13.209 7.091 9.315 1.00 70.88 122 GLN A O 1
ATOM 941 N N . ASP A 1 123 ? -12.719 6.661 7.146 1.00 66.12 123 ASP A N 1
ATOM 942 C CA . ASP A 1 123 ? -11.580 7.574 7.088 1.00 66.12 123 ASP A CA 1
ATOM 943 C C . ASP A 1 123 ? -12.084 8.990 7.349 1.00 66.12 123 ASP A C 1
ATOM 945 O O . ASP A 1 123 ? -13.087 9.418 6.758 1.00 66.12 123 ASP A O 1
ATOM 949 N N . VAL A 1 124 ? -11.401 9.728 8.224 1.00 59.97 124 VAL A N 1
ATOM 950 C CA . VAL A 1 124 ? -11.845 11.072 8.586 1.00 59.97 124 VAL A CA 1
ATOM 951 C C . VAL A 1 124 ? -11.911 11.948 7.337 1.00 59.97 124 VAL A C 1
ATOM 953 O O . VAL A 1 124 ? -10.931 12.207 6.644 1.00 59.97 124 VAL A O 1
ATOM 956 N N . GLY A 1 125 ? -13.124 12.413 7.042 1.00 47.94 125 GLY A N 1
ATOM 957 C CA . GLY A 1 125 ? -13.387 13.301 5.921 1.00 47.94 125 GLY A CA 1
ATOM 958 C C . GLY A 1 125 ? -13.701 12.614 4.589 1.00 47.94 125 GLY A C 1
ATOM 959 O O . GLY A 1 125 ? -13.930 13.336 3.616 1.00 47.94 125 GLY A O 1
ATOM 960 N N . THR A 1 126 ? -13.798 11.284 4.544 1.00 53.25 126 THR A N 1
ATOM 961 C CA . THR A 1 126 ? -14.434 10.561 3.431 1.00 53.25 126 THR A CA 1
ATOM 962 C C . THR A 1 126 ? -15.824 10.059 3.811 1.00 53.25 126 THR A C 1
ATOM 964 O O . THR A 1 126 ? -16.217 10.081 4.976 1.00 53.25 126 THR A O 1
ATOM 967 N N . THR A 1 127 ? -16.575 9.596 2.813 1.00 51.28 127 THR A N 1
ATOM 968 C CA . THR A 1 127 ? -17.815 8.833 3.005 1.00 51.28 127 THR A CA 1
ATOM 969 C C . THR A 1 127 ? -17.603 7.327 2.819 1.00 51.28 127 THR A C 1
ATOM 971 O O . THR A 1 127 ? -18.584 6.591 2.781 1.00 51.28 127 THR A O 1
ATOM 974 N N . ALA A 1 128 ? -16.359 6.866 2.642 1.00 55.81 128 ALA A N 1
ATOM 975 C CA . ALA A 1 128 ? -16.060 5.461 2.396 1.00 55.81 128 ALA A CA 1
ATOM 976 C C . ALA A 1 128 ? -16.129 4.675 3.713 1.00 55.81 128 ALA A C 1
ATOM 978 O O . ALA A 1 128 ? -15.465 5.019 4.691 1.00 55.81 128 ALA A O 1
ATOM 979 N N . GLU A 1 129 ? -16.964 3.639 3.739 1.00 61.94 129 GLU A N 1
ATOM 980 C CA . GLU A 1 129 ? -17.070 2.702 4.855 1.00 61.94 129 GLU A CA 1
ATOM 981 C C . GLU A 1 129 ? -16.189 1.495 4.550 1.00 61.94 129 GLU A C 1
ATOM 983 O O . GLU A 1 129 ? -16.511 0.685 3.685 1.00 61.94 129 GLU A O 1
ATOM 988 N N . ASN A 1 130 ? -15.060 1.396 5.249 1.00 61.62 130 ASN A N 1
ATOM 989 C CA . ASN A 1 130 ? -13.989 0.452 4.906 1.00 61.62 130 ASN A CA 1
ATOM 990 C C . ASN A 1 130 ? -13.749 -0.609 5.995 1.00 61.62 130 ASN A C 1
ATOM 992 O O . ASN A 1 130 ? -12.778 -1.365 5.932 1.00 61.62 130 ASN A O 1
ATOM 996 N N . GLY A 1 131 ? -14.606 -0.642 7.021 1.00 60.00 131 GLY A N 1
ATOM 997 C CA . GLY A 1 131 ? -14.406 -1.448 8.223 1.00 60.00 131 GLY A CA 1
ATOM 998 C C . GLY A 1 131 ? -14.754 -2.926 8.040 1.00 60.00 131 GLY A C 1
ATOM 999 O O . GLY A 1 131 ? -15.907 -3.266 7.792 1.00 60.00 131 GLY A O 1
ATOM 1000 N N . GLN A 1 132 ? -13.783 -3.812 8.268 1.00 61.97 132 GLN A N 1
ATOM 1001 C CA . GLN A 1 132 ? -14.039 -5.214 8.618 1.00 61.97 132 GLN A CA 1
ATOM 1002 C C . GLN A 1 132 ? -13.606 -5.447 10.069 1.00 61.97 132 GLN A C 1
ATOM 1004 O O . GLN A 1 132 ? -12.489 -5.102 10.451 1.00 61.97 132 GLN A O 1
ATOM 1009 N N . SER A 1 133 ? -14.480 -6.013 10.904 1.00 58.03 133 SER A N 1
ATOM 1010 C CA . SER A 1 133 ? -14.150 -6.345 12.293 1.00 58.03 133 SER A CA 1
ATOM 1011 C C . SER A 1 133 ? -13.687 -7.797 12.412 1.00 58.03 133 SER A C 1
ATOM 1013 O O . SER A 1 133 ? -14.314 -8.718 11.891 1.00 58.03 133 SER A O 1
ATOM 1015 N N . LYS A 1 134 ? -12.585 -8.010 13.136 1.00 61.88 134 LYS A N 1
ATOM 1016 C CA . LYS A 1 134 ? -12.114 -9.331 13.550 1.00 61.88 134 LYS A CA 1
ATOM 1017 C C . LYS A 1 134 ? -12.095 -9.392 15.074 1.00 61.88 134 LYS A C 1
ATOM 1019 O O . LYS A 1 134 ? -11.458 -8.573 15.736 1.00 61.88 134 LYS A O 1
ATOM 1024 N N . ILE A 1 135 ? -12.792 -10.377 15.634 1.00 59.22 135 ILE A N 1
ATOM 1025 C CA . ILE A 1 135 ? -12.738 -10.662 17.070 1.00 59.22 135 ILE A CA 1
ATOM 1026 C C . ILE A 1 135 ? -11.406 -11.357 17.352 1.00 59.22 135 ILE A C 1
ATOM 1028 O O . ILE A 1 135 ? -11.124 -12.398 16.756 1.00 59.22 135 ILE A O 1
ATOM 1032 N N . THR A 1 136 ? -10.570 -10.771 18.212 1.00 59.97 136 THR A N 1
ATOM 1033 C CA . THR A 1 136 ? -9.270 -11.352 18.587 1.00 59.97 136 THR A CA 1
ATOM 1034 C C . THR A 1 136 ? -9.331 -12.063 19.940 1.00 59.97 136 THR A C 1
ATOM 1036 O O . THR A 1 136 ? -8.591 -13.022 20.145 1.00 59.97 136 THR A O 1
ATOM 1039 N N . SER A 1 137 ? -10.242 -11.660 20.832 1.00 60.41 137 SER A N 1
ATOM 1040 C CA . SER A 1 137 ? -10.592 -12.355 22.081 1.00 60.41 137 SER A CA 1
ATOM 1041 C C . SER A 1 137 ? -12.011 -11.967 22.541 1.00 60.41 137 SER A C 1
ATOM 1043 O O . SER A 1 137 ? -12.641 -11.114 21.919 1.00 60.41 137 SER A O 1
ATOM 1045 N N . GLU A 1 138 ? -12.520 -12.556 23.634 1.00 64.50 138 GLU A N 1
ATOM 1046 C CA . GLU A 1 138 ? -13.891 -12.321 24.139 1.00 64.50 138 GLU A CA 1
ATOM 1047 C C . GLU A 1 138 ? -14.253 -10.836 24.339 1.00 64.50 138 GLU A C 1
ATOM 1049 O O . GLU A 1 138 ? -15.422 -10.485 24.206 1.00 64.50 138 GLU A O 1
ATOM 1054 N N . ASN A 1 139 ? -13.274 -9.957 24.600 1.00 67.81 139 ASN A N 1
ATOM 1055 C CA . ASN A 1 139 ? -13.498 -8.516 24.797 1.00 67.81 139 ASN A CA 1
ATOM 1056 C C . ASN A 1 139 ? -12.492 -7.605 24.067 1.00 67.81 139 ASN A C 1
ATOM 1058 O O . ASN A 1 139 ? -12.577 -6.381 24.194 1.00 67.81 139 ASN A O 1
ATOM 1062 N N . THR A 1 140 ? -11.558 -8.178 23.298 1.00 74.19 140 THR A N 1
ATOM 1063 C CA . THR A 1 140 ? -10.609 -7.421 22.473 1.00 74.19 140 THR A CA 1
ATOM 1064 C C . THR A 1 140 ? -10.943 -7.590 20.998 1.00 74.19 140 THR A C 1
ATOM 1066 O O . THR A 1 140 ? -11.121 -8.707 20.504 1.00 74.19 140 THR A O 1
ATOM 1069 N N . LEU A 1 141 ? -11.024 -6.470 20.285 1.00 78.75 141 LEU A N 1
ATOM 1070 C CA . LEU A 1 141 ? -11.294 -6.447 18.852 1.00 78.75 141 LEU A CA 1
ATOM 1071 C C . LEU A 1 141 ? -10.139 -5.817 18.086 1.00 78.75 141 LEU A C 1
ATOM 1073 O O . LEU A 1 141 ? -9.509 -4.867 18.544 1.00 78.75 141 LEU A O 1
ATOM 1077 N N . GLN A 1 142 ? -9.927 -6.301 16.870 1.00 79.69 142 GLN A N 1
ATOM 1078 C CA . GLN A 1 142 ? -9.157 -5.581 15.871 1.00 79.69 142 GLN A CA 1
ATOM 1079 C C . GLN A 1 142 ? -10.101 -5.194 14.738 1.00 79.69 142 GLN A C 1
ATOM 1081 O O . GLN A 1 142 ? -10.748 -6.047 14.129 1.00 79.69 142 GLN A O 1
ATOM 1086 N N . ILE A 1 143 ? -10.201 -3.899 14.468 1.00 80.31 143 ILE A N 1
ATOM 1087 C CA . ILE A 1 143 ? -10.998 -3.373 13.369 1.00 80.31 143 ILE A CA 1
ATOM 1088 C C . ILE A 1 143 ? -10.043 -2.958 12.261 1.00 80.31 143 ILE A C 1
ATOM 1090 O O . ILE A 1 143 ? -9.170 -2.119 12.466 1.00 80.31 143 ILE A O 1
ATOM 1094 N N . VAL A 1 144 ? -10.202 -3.555 11.090 1.00 80.00 144 VAL A N 1
ATOM 1095 C CA . VAL A 1 144 ? -9.357 -3.283 9.935 1.00 80.00 144 VAL A CA 1
ATOM 1096 C C . VAL A 1 144 ? -10.004 -2.196 9.092 1.00 80.00 144 VAL A C 1
ATOM 1098 O O . VAL A 1 144 ? -11.127 -2.354 8.616 1.00 80.00 144 VAL A O 1
ATOM 1101 N N . ASN A 1 145 ? -9.276 -1.100 8.914 1.00 80.38 145 ASN A N 1
ATOM 1102 C CA . ASN A 1 145 ? -9.565 -0.054 7.954 1.00 80.38 145 ASN A CA 1
ATOM 1103 C C . ASN A 1 145 ? -8.831 -0.355 6.645 1.00 80.38 145 ASN A C 1
ATOM 1105 O O . ASN A 1 145 ? -7.608 -0.194 6.570 1.00 80.38 145 ASN A O 1
ATOM 1109 N N . LYS A 1 146 ? -9.561 -0.815 5.627 1.00 81.19 146 LYS A N 1
ATOM 1110 C CA . LYS A 1 146 ? -8.964 -1.138 4.328 1.00 81.19 146 LYS A CA 1
ATOM 1111 C C . LYS A 1 146 ? -8.725 0.122 3.500 1.00 81.19 146 LYS A C 1
ATOM 1113 O O . LYS A 1 146 ? -9.656 0.854 3.181 1.00 81.19 146 LYS A O 1
ATOM 1118 N N . ILE A 1 147 ? -7.475 0.338 3.113 1.00 80.44 147 ILE A N 1
ATOM 1119 C CA . ILE A 1 147 ? -7.029 1.421 2.241 1.00 80.44 147 ILE A CA 1
ATOM 1120 C C . ILE A 1 147 ? -6.770 0.826 0.861 1.00 80.44 147 ILE A C 1
ATOM 1122 O O . ILE A 1 147 ? -5.883 -0.007 0.706 1.00 80.44 147 ILE A O 1
ATOM 1126 N N . ASP A 1 148 ? -7.502 1.273 -0.154 1.00 84.00 148 ASP A N 1
ATOM 1127 C CA . ASP A 1 148 ? -7.248 0.850 -1.531 1.00 84.00 148 ASP A CA 1
ATOM 1128 C C . ASP A 1 148 ? -5.973 1.512 -2.086 1.00 84.00 148 ASP A C 1
ATOM 1130 O O . ASP A 1 148 ? -5.885 2.738 -2.221 1.00 84.00 148 ASP A O 1
ATOM 1134 N N . TYR A 1 149 ? -4.977 0.692 -2.426 1.00 85.06 149 TYR A N 1
ATOM 1135 C CA . TYR A 1 149 ? -3.692 1.123 -2.976 1.00 85.06 149 TYR A CA 1
ATOM 1136 C C . TYR A 1 149 ? -3.858 1.946 -4.251 1.00 85.06 149 TYR A C 1
ATOM 1138 O O . TYR A 1 149 ? -3.219 2.993 -4.391 1.00 85.06 149 TYR A O 1
ATOM 1146 N N . GLY A 1 150 ? -4.724 1.496 -5.163 1.00 81.31 150 GLY A N 1
ATOM 1147 C CA . GLY A 1 150 ? -4.973 2.185 -6.424 1.00 81.31 150 GLY A CA 1
ATOM 1148 C C . GLY A 1 150 ? -5.462 3.607 -6.171 1.00 81.31 150 GLY A C 1
ATOM 1149 O O . GLY A 1 150 ? -4.851 4.568 -6.628 1.00 81.31 150 GLY A O 1
ATOM 1150 N N . THR A 1 151 ? -6.508 3.757 -5.366 1.00 78.44 151 THR A N 1
ATOM 1151 C CA . THR A 1 151 ? -7.100 5.040 -4.969 1.00 78.44 151 THR A CA 1
ATOM 1152 C C . THR A 1 151 ? -6.090 5.939 -4.266 1.00 78.44 151 THR A C 1
ATOM 1154 O O . THR A 1 151 ? -5.952 7.107 -4.631 1.00 78.44 151 THR A O 1
ATOM 1157 N N . MET A 1 152 ? -5.330 5.398 -3.313 1.00 78.94 152 MET A N 1
ATOM 1158 C CA . MET A 1 152 ? -4.287 6.135 -2.601 1.00 78.94 152 MET A CA 1
ATOM 1159 C C . MET A 1 152 ? -3.241 6.713 -3.569 1.00 78.94 152 MET A C 1
ATOM 1161 O O . MET A 1 152 ? -2.916 7.901 -3.519 1.00 78.94 152 MET A O 1
ATOM 1165 N N . ILE A 1 153 ? -2.732 5.892 -4.490 1.00 77.06 153 ILE A N 1
ATOM 1166 C CA . ILE A 1 153 ? -1.742 6.304 -5.494 1.00 77.06 153 ILE A CA 1
ATOM 1167 C C . ILE A 1 153 ? -2.351 7.286 -6.499 1.00 77.06 153 ILE A C 1
ATOM 1169 O O . ILE A 1 153 ? -1.663 8.208 -6.930 1.00 77.06 153 ILE A O 1
ATOM 1173 N N . ASN A 1 154 ? -3.635 7.139 -6.837 1.00 75.56 154 ASN A N 1
ATOM 1174 C CA . ASN A 1 154 ? -4.352 8.037 -7.749 1.00 75.56 154 ASN A CA 1
ATOM 1175 C C . ASN A 1 154 ? -4.441 9.432 -7.210 1.00 75.56 154 ASN A C 1
ATOM 1177 O O . ASN A 1 154 ? -4.158 10.380 -7.934 1.00 75.56 154 ASN A O 1
ATOM 1181 N N . LEU A 1 155 ? -4.860 9.539 -5.954 1.00 71.56 155 LEU A N 1
ATOM 1182 C CA . LEU A 1 155 ? -4.937 10.817 -5.289 1.00 71.56 155 LEU A CA 1
ATOM 1183 C C . LEU A 1 155 ? -3.549 11.436 -5.309 1.00 71.56 155 LEU A C 1
ATOM 1185 O O . LEU A 1 155 ? -3.420 12.541 -5.827 1.00 71.56 155 LEU A O 1
ATOM 1189 N N . MET A 1 156 ? -2.518 10.695 -4.874 1.00 69.25 156 MET A N 1
ATOM 1190 C CA . MET A 1 156 ? -1.129 11.162 -4.918 1.00 69.25 156 MET A CA 1
ATOM 1191 C C . MET A 1 156 ? -0.742 11.680 -6.309 1.00 69.25 156 MET A C 1
ATOM 1193 O O . MET A 1 156 ? -0.326 12.827 -6.416 1.00 69.25 156 MET A O 1
ATOM 1197 N N . ASP A 1 157 ? -0.919 10.898 -7.372 1.00 70.06 157 ASP A N 1
ATOM 1198 C CA . ASP A 1 157 ? -0.526 11.289 -8.732 1.00 70.06 157 ASP A CA 1
ATOM 1199 C C . ASP A 1 157 ? -1.346 12.470 -9.300 1.00 70.06 157 ASP A C 1
ATOM 1201 O O . ASP A 1 157 ? -0.795 13.296 -10.031 1.00 70.06 157 ASP A O 1
ATOM 1205 N N . ASN A 1 158 ? -2.633 12.581 -8.947 1.00 64.81 158 ASN A N 1
ATOM 1206 C CA . ASN A 1 158 ? -3.562 13.579 -9.490 1.00 64.81 158 ASN A CA 1
ATOM 1207 C C . ASN A 1 158 ? -3.530 14.936 -8.763 1.00 64.81 158 ASN A C 1
ATOM 1209 O O . ASN A 1 158 ? -4.012 15.926 -9.309 1.00 64.81 158 ASN A O 1
ATOM 1213 N N . MET A 1 159 ? -2.952 15.049 -7.563 1.00 58.56 159 MET A N 1
ATOM 1214 C CA . MET A 1 159 ? -2.876 16.345 -6.855 1.00 58.56 159 MET A CA 1
ATOM 1215 C C . MET A 1 159 ? -1.891 17.344 -7.477 1.00 58.56 159 MET A C 1
ATOM 1217 O O . MET A 1 159 ? -1.756 18.476 -7.007 1.00 58.56 159 MET A O 1
ATOM 1221 N N . ASN A 1 160 ? -1.280 16.987 -8.606 1.00 49.53 160 ASN A N 1
ATOM 1222 C CA . ASN A 1 160 ? -0.693 17.962 -9.513 1.00 49.53 160 ASN A CA 1
ATOM 1223 C C . ASN A 1 160 ? -1.728 18.961 -10.072 1.00 49.53 160 ASN A C 1
ATOM 1225 O O . ASN A 1 160 ? -1.327 20.062 -10.429 1.00 49.53 160 ASN A O 1
ATOM 1229 N N . ASP A 1 161 ? -3.033 18.676 -10.043 1.00 43.56 161 ASP A N 1
ATOM 1230 C CA . ASP A 1 161 ? -4.039 19.539 -10.684 1.00 43.56 161 ASP A CA 1
ATOM 1231 C C . ASP A 1 161 ? -4.808 20.503 -9.759 1.00 43.56 161 ASP A C 1
ATOM 1233 O O . ASP A 1 161 ? -5.434 21.434 -10.252 1.00 43.56 161 ASP A O 1
ATOM 1237 N N . THR A 1 162 ? -4.777 20.354 -8.426 1.00 38.44 162 THR A N 1
ATOM 1238 C CA . THR A 1 162 ? -5.831 20.965 -7.574 1.00 38.44 162 THR A CA 1
ATOM 1239 C C . THR A 1 162 ? -5.388 21.948 -6.480 1.00 38.44 162 THR A C 1
ATOM 1241 O O . THR A 1 162 ? -6.169 22.216 -5.567 1.00 38.44 162 THR A O 1
ATOM 1244 N N . SER A 1 163 ? -4.186 22.536 -6.524 1.00 41.91 163 SER A N 1
ATOM 1245 C CA . SER A 1 163 ? -3.866 23.686 -5.655 1.00 41.91 163 SER A CA 1
ATOM 1246 C C . SER A 1 163 ? -4.031 25.018 -6.399 1.00 41.91 163 SER A C 1
ATOM 1248 O O . SER A 1 163 ? -3.295 25.316 -7.337 1.00 41.91 163 SER A O 1
ATOM 1250 N N . ASN A 1 164 ? -4.991 25.827 -5.940 1.00 37.81 164 ASN A N 1
ATOM 1251 C CA . ASN A 1 164 ? -5.314 27.194 -6.388 1.00 37.81 164 ASN A CA 1
ATOM 1252 C C . ASN A 1 164 ? -4.208 28.240 -6.092 1.00 37.81 164 ASN A C 1
ATOM 1254 O O . ASN A 1 164 ? -4.516 29.413 -5.900 1.00 37.81 164 ASN A O 1
ATOM 1258 N N . ASP A 1 165 ? -2.932 27.851 -6.023 1.00 38.50 165 ASP A N 1
ATOM 1259 C CA . ASP A 1 165 ? -1.832 28.790 -5.770 1.00 38.50 165 ASP A CA 1
ATOM 1260 C C . ASP A 1 165 ? -1.181 29.196 -7.103 1.00 38.50 165 ASP A C 1
ATOM 1262 O O . ASP A 1 165 ? -0.422 28.446 -7.726 1.00 38.50 165 ASP A O 1
ATOM 1266 N N . SER A 1 166 ? -1.611 30.354 -7.609 1.00 36.16 166 SER A N 1
ATOM 1267 C CA . SER A 1 166 ? -1.671 30.682 -9.037 1.00 36.16 166 SER A CA 1
ATOM 1268 C C . SER A 1 166 ? -0.427 31.352 -9.629 1.00 36.16 166 SER A C 1
ATOM 1270 O O . SER A 1 166 ? -0.566 32.101 -10.595 1.00 36.16 166 SER A O 1
ATOM 1272 N N . LEU A 1 167 ? 0.782 31.148 -9.099 1.00 33.16 167 LEU A N 1
ATOM 1273 C CA . LEU A 1 167 ? 1.930 31.949 -9.566 1.00 33.16 167 LEU A CA 1
ATOM 1274 C C . LEU A 1 167 ? 3.140 31.181 -10.107 1.00 33.16 167 LEU A C 1
ATOM 1276 O O . LEU A 1 167 ? 3.975 31.811 -10.747 1.00 33.16 167 LEU A O 1
ATOM 1280 N N . LEU A 1 168 ? 3.236 29.850 -9.962 1.00 37.41 168 LEU A N 1
ATOM 1281 C CA . LEU A 1 168 ? 4.420 29.092 -10.423 1.00 37.41 168 LEU A CA 1
ATOM 1282 C C . LEU A 1 168 ? 4.154 27.611 -10.791 1.00 37.41 168 LEU A C 1
ATOM 1284 O O . LEU A 1 168 ? 4.910 26.732 -10.376 1.00 37.41 168 LEU A O 1
ATOM 1288 N N . ARG A 1 169 ? 3.103 27.264 -11.548 1.00 40.53 169 ARG A N 1
ATOM 1289 C CA . ARG A 1 169 ? 2.836 25.843 -11.877 1.00 40.53 169 ARG A CA 1
ATOM 1290 C C . ARG A 1 169 ? 2.855 25.566 -13.377 1.00 40.53 169 ARG A C 1
ATOM 1292 O O . ARG A 1 169 ? 1.883 25.780 -14.087 1.00 40.53 169 ARG A O 1
ATOM 1299 N N . SER A 1 170 ? 3.986 25.027 -13.835 1.00 35.53 170 SER A N 1
ATOM 1300 C CA . SER A 1 170 ? 4.063 24.216 -15.052 1.00 35.53 170 SER A CA 1
ATOM 1301 C C . SER A 1 170 ? 3.057 23.068 -14.926 1.00 35.53 170 SER A C 1
ATOM 1303 O O . SER A 1 170 ? 3.199 22.231 -14.037 1.00 35.53 170 SER A O 1
ATOM 1305 N N . SER A 1 171 ? 2.084 23.015 -15.832 1.00 39.28 171 SER A N 1
ATOM 1306 C CA . SER A 1 171 ? 1.073 21.967 -16.055 1.00 39.28 171 SER A CA 1
ATOM 1307 C C . SER A 1 171 ? 1.662 20.602 -16.471 1.00 39.28 171 SER A C 1
ATOM 1309 O O . SER A 1 171 ? 1.108 19.876 -17.293 1.00 39.28 171 SER A O 1
ATOM 1311 N N . GLY A 1 172 ? 2.834 20.248 -15.945 1.00 53.25 172 GLY A N 1
ATOM 1312 C CA . GLY A 1 172 ? 3.601 19.085 -16.362 1.00 53.25 172 GLY A CA 1
ATOM 1313 C C . GLY A 1 172 ? 3.455 17.927 -15.387 1.00 53.25 172 GLY A C 1
ATOM 1314 O O . GLY A 1 172 ? 3.791 18.054 -14.213 1.00 53.25 172 GLY A O 1
ATOM 1315 N N . THR A 1 173 ? 3.067 16.757 -15.898 1.00 61.47 173 THR A N 1
ATOM 1316 C CA . THR A 1 173 ? 3.424 15.463 -15.292 1.00 61.47 173 THR A CA 1
ATOM 1317 C C . THR A 1 173 ? 4.898 15.475 -14.887 1.00 61.47 173 THR A C 1
ATOM 1319 O O . THR A 1 173 ? 5.747 15.840 -15.714 1.00 61.47 173 THR A O 1
ATOM 1322 N N . TYR A 1 174 ? 5.223 15.050 -13.662 1.00 68.62 174 TYR A N 1
ATOM 1323 C CA . TYR A 1 174 ? 6.621 14.953 -13.250 1.00 68.62 174 TYR A CA 1
ATOM 1324 C C . TYR A 1 174 ? 7.384 13.985 -14.168 1.00 68.62 174 TYR A C 1
ATOM 1326 O O . TYR A 1 174 ? 6.797 13.058 -14.744 1.00 68.62 174 TYR A O 1
ATOM 1334 N N . PRO A 1 175 ? 8.708 14.164 -14.313 1.00 73.50 175 PRO A N 1
ATOM 1335 C CA . PRO A 1 175 ? 9.547 13.170 -14.960 1.00 73.50 175 PRO A CA 1
ATOM 1336 C C . PRO A 1 175 ? 9.267 11.776 -14.400 1.00 73.50 175 PRO A C 1
ATOM 1338 O O . PRO A 1 175 ? 9.190 11.591 -13.185 1.00 73.50 175 PRO A O 1
ATOM 1341 N N . GLY A 1 176 ? 9.116 10.795 -15.289 1.00 75.94 176 GLY A N 1
ATOM 1342 C CA . GLY A 1 176 ? 8.812 9.442 -14.853 1.00 75.94 176 GLY A CA 1
ATOM 1343 C C . GLY A 1 176 ? 7.347 9.241 -14.488 1.00 75.94 176 GLY A C 1
ATOM 1344 O O . GLY A 1 176 ? 7.088 8.379 -13.677 1.00 75.94 176 GLY A O 1
ATOM 1345 N N . GLN A 1 177 ? 6.406 10.024 -15.019 1.00 76.12 177 GLN A N 1
ATOM 1346 C CA . GLN A 1 177 ? 4.963 9.738 -14.946 1.00 76.12 177 GLN A CA 1
ATOM 1347 C C . GLN A 1 177 ? 4.265 9.819 -16.313 1.00 76.12 177 GLN A C 1
ATOM 1349 O O . GLN A 1 177 ? 3.041 9.784 -16.389 1.00 76.12 177 GLN A O 1
ATOM 1354 N N . LYS A 1 178 ? 5.022 9.964 -17.410 1.00 75.00 178 LYS A N 1
ATOM 1355 C CA . LYS A 1 178 ? 4.446 10.198 -18.744 1.00 75.00 178 LYS A CA 1
ATOM 1356 C C . LYS A 1 178 ? 3.921 8.913 -19.372 1.00 75.00 178 LYS A C 1
ATOM 1358 O O . LYS A 1 178 ? 2.881 8.920 -20.017 1.00 75.00 178 LYS A O 1
ATOM 1363 N N . THR A 1 179 ? 4.652 7.815 -19.196 1.00 80.31 179 THR A N 1
ATOM 1364 C CA . THR A 1 179 ? 4.313 6.507 -19.765 1.00 80.31 179 THR A CA 1
ATOM 1365 C C . THR A 1 179 ? 4.752 5.377 -18.843 1.00 80.31 179 THR A C 1
ATOM 1367 O O . THR A 1 179 ? 5.791 5.459 -18.186 1.00 80.31 179 THR A O 1
ATOM 1370 N N . SER A 1 180 ? 3.973 4.293 -18.808 1.00 83.62 180 SER A N 1
ATOM 1371 C CA . SER A 1 180 ? 4.369 3.063 -18.114 1.00 83.62 180 SER A CA 1
ATOM 1372 C C . SER A 1 180 ? 5.682 2.522 -18.699 1.00 83.62 180 SER A C 1
ATOM 1374 O O . SER A 1 180 ? 5.901 2.570 -19.906 1.00 83.62 180 SER A O 1
ATOM 1376 N N . GLY A 1 181 ? 6.580 2.049 -17.842 1.00 86.06 181 GLY A N 1
ATOM 1377 C CA . GLY A 1 181 ? 7.945 1.642 -18.171 1.00 86.06 181 GLY A CA 1
ATOM 1378 C C . GLY A 1 181 ? 8.975 2.780 -18.246 1.00 86.06 181 GLY A C 1
ATOM 1379 O O . GLY A 1 181 ? 10.162 2.494 -18.452 1.00 86.06 181 GLY A O 1
ATOM 1380 N N . GLN A 1 182 ? 8.582 4.051 -18.072 1.00 87.94 182 GLN A N 1
ATOM 1381 C CA . GLN A 1 182 ? 9.500 5.188 -18.191 1.00 87.94 182 GLN A CA 1
ATOM 1382 C C . GLN A 1 182 ? 10.622 5.116 -17.147 1.00 87.94 182 GLN A C 1
ATOM 1384 O O . GLN A 1 182 ? 10.372 5.057 -15.947 1.00 87.94 182 GLN A O 1
ATOM 1389 N N . LYS A 1 183 ? 11.873 5.188 -17.605 1.00 90.38 183 LYS A N 1
ATOM 1390 C CA . LYS A 1 183 ? 13.059 5.346 -16.754 1.00 90.38 183 LYS A CA 1
ATOM 1391 C C . LYS A 1 183 ? 13.475 6.819 -16.740 1.00 90.38 183 LYS A C 1
ATOM 1393 O O . LYS A 1 183 ? 13.360 7.499 -17.757 1.00 90.38 183 LYS A O 1
ATOM 1398 N N . VAL A 1 184 ? 13.964 7.312 -15.607 1.00 86.69 184 VAL A N 1
ATOM 1399 C CA . VAL A 1 184 ? 14.487 8.684 -15.458 1.00 86.69 184 VAL A CA 1
ATOM 1400 C C . VAL A 1 184 ? 15.879 8.656 -14.862 1.00 86.69 184 VAL A C 1
ATOM 1402 O O . VAL A 1 184 ? 16.169 7.755 -14.088 1.00 86.69 184 VAL A O 1
ATOM 1405 N N . ALA A 1 185 ? 16.739 9.616 -15.195 1.00 87.88 185 ALA A N 1
ATOM 1406 C CA . ALA A 1 185 ? 18.115 9.625 -14.708 1.00 87.88 185 ALA A CA 1
ATOM 1407 C C . ALA A 1 185 ? 18.200 9.707 -13.169 1.00 87.88 185 ALA A C 1
ATOM 1409 O O . ALA A 1 185 ? 17.335 10.271 -12.492 1.00 87.88 185 ALA A O 1
ATOM 1410 N N . LYS A 1 186 ? 19.284 9.168 -12.600 1.00 87.88 186 LYS A N 1
ATOM 1411 C CA . LYS A 1 186 ? 19.602 9.365 -11.17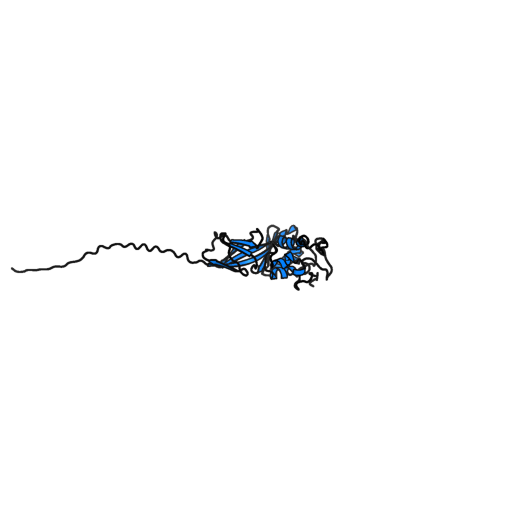9 1.00 87.88 186 LYS A CA 1
ATOM 1412 C C . LYS A 1 186 ? 19.733 10.866 -10.892 1.00 87.88 186 LYS A C 1
ATOM 1414 O O . LYS A 1 186 ? 20.342 11.594 -11.667 1.00 87.88 186 LYS A O 1
ATOM 1419 N N . GLY A 1 187 ? 19.152 11.322 -9.787 1.00 81.94 187 GLY A N 1
ATOM 1420 C CA . GLY A 1 187 ? 19.081 12.734 -9.409 1.00 81.94 187 GLY A CA 1
ATOM 1421 C C . GLY A 1 187 ? 17.881 13.487 -9.989 1.00 81.94 187 GLY A C 1
ATOM 1422 O O . GLY A 1 187 ? 17.578 14.573 -9.507 1.00 81.94 187 GLY A O 1
ATOM 1423 N N . THR A 1 188 ? 17.147 12.921 -10.957 1.00 84.06 188 THR A N 1
ATOM 1424 C CA . THR A 1 188 ? 15.923 13.549 -11.474 1.00 84.06 188 THR A CA 1
ATOM 1425 C C . THR A 1 188 ? 14.872 13.685 -10.372 1.00 84.06 188 THR A C 1
ATOM 1427 O O . THR A 1 188 ? 14.594 12.725 -9.653 1.00 84.06 188 THR A O 1
ATOM 1430 N N . HIS A 1 189 ? 14.265 14.866 -10.253 1.00 79.12 189 HIS A N 1
ATOM 1431 C CA . HIS A 1 189 ? 13.125 15.086 -9.368 1.00 79.12 189 HIS A CA 1
ATOM 1432 C C . HIS A 1 189 ? 11.878 14.394 -9.922 1.00 79.12 189 HIS A C 1
ATOM 1434 O O . HIS A 1 189 ? 11.483 14.636 -11.062 1.00 79.12 189 HIS A O 1
ATOM 1440 N N . VAL A 1 190 ? 11.266 13.537 -9.110 1.00 76.00 190 VAL A N 1
ATOM 1441 C CA . VAL A 1 190 ? 10.103 12.723 -9.477 1.00 76.00 190 VAL A CA 1
ATOM 1442 C C . VAL A 1 190 ? 8.955 12.954 -8.503 1.00 76.00 190 VAL A C 1
ATOM 1444 O O . VAL A 1 190 ? 9.166 13.283 -7.332 1.00 76.00 190 VAL A O 1
ATOM 1447 N N . HIS A 1 191 ? 7.728 12.749 -8.979 1.00 68.31 191 HIS A N 1
ATOM 1448 C CA . HIS A 1 191 ? 6.562 12.758 -8.109 1.00 68.31 191 HIS A CA 1
ATOM 1449 C C . HIS A 1 191 ? 6.463 11.430 -7.372 1.00 68.31 191 HIS A C 1
ATOM 1451 O O . HIS A 1 191 ? 6.445 10.397 -8.036 1.00 68.31 191 HIS A O 1
ATOM 1457 N N . CYS A 1 192 ? 6.387 11.465 -6.038 1.00 69.31 192 CYS A N 1
ATOM 1458 C CA . CYS A 1 192 ? 6.318 10.293 -5.170 1.00 69.31 192 CYS A CA 1
ATOM 1459 C C . CYS A 1 192 ? 7.238 9.154 -5.650 1.00 69.31 192 CYS A C 1
ATOM 1461 O O . CYS A 1 192 ? 6.847 8.284 -6.430 1.00 69.31 192 CYS A O 1
ATOM 1463 N N . ASN A 1 193 ? 8.485 9.149 -5.179 1.00 66.62 193 ASN A N 1
ATOM 1464 C CA . ASN A 1 193 ? 9.468 8.225 -5.710 1.00 66.62 193 ASN A CA 1
ATOM 1465 C C . ASN A 1 193 ? 9.146 6.752 -5.409 1.00 66.62 193 ASN A C 1
ATOM 1467 O O . ASN A 1 193 ? 9.394 6.243 -4.316 1.00 66.62 193 ASN A O 1
ATOM 1471 N N . ARG A 1 194 ? 8.644 6.073 -6.441 1.00 75.38 194 ARG A N 1
ATOM 1472 C CA . ARG A 1 194 ? 8.444 4.621 -6.538 1.00 75.38 194 ARG A CA 1
ATOM 1473 C C . ARG A 1 194 ? 9.576 3.936 -7.322 1.00 75.38 194 ARG A C 1
ATOM 1475 O O . ARG A 1 194 ? 9.610 2.728 -7.473 1.00 75.38 194 ARG A O 1
ATOM 1482 N N . PHE A 1 195 ? 10.558 4.683 -7.806 1.00 80.44 195 PHE A N 1
ATOM 1483 C CA . PHE A 1 195 ? 11.751 4.135 -8.458 1.00 80.44 195 PHE A CA 1
ATOM 1484 C C . PHE A 1 195 ? 12.715 3.488 -7.462 1.00 80.44 195 PHE A C 1
ATOM 1486 O O . PHE A 1 195 ? 13.540 2.671 -7.854 1.00 80.44 195 PHE A O 1
ATOM 1493 N N . ASN A 1 196 ? 12.609 3.839 -6.181 1.00 83.00 196 ASN A N 1
ATOM 1494 C CA . ASN A 1 196 ? 13.564 3.436 -5.153 1.00 83.00 196 ASN A CA 1
ATOM 1495 C C . ASN A 1 196 ? 13.031 2.323 -4.236 1.00 83.00 196 ASN A C 1
ATOM 1497 O O . ASN A 1 196 ? 13.519 2.182 -3.115 1.00 83.00 196 ASN A O 1
ATOM 1501 N N . GLY A 1 197 ? 11.997 1.582 -4.642 1.00 88.25 197 GLY A N 1
ATOM 1502 C CA . GLY A 1 197 ? 11.571 0.385 -3.913 1.00 88.25 197 GLY A CA 1
ATOM 1503 C C . GLY A 1 197 ? 12.687 -0.659 -3.857 1.00 88.25 197 GLY A C 1
ATOM 1504 O O . GLY A 1 197 ? 13.545 -0.713 -4.737 1.00 88.25 197 GLY A O 1
ATOM 1505 N N . THR A 1 198 ? 12.693 -1.489 -2.816 1.00 90.44 198 THR A N 1
ATOM 1506 C CA . THR A 1 198 ? 13.760 -2.497 -2.603 1.00 90.44 198 THR A CA 1
ATOM 1507 C C . THR A 1 198 ? 13.801 -3.592 -3.666 1.00 90.44 198 THR A C 1
ATOM 1509 O O . THR A 1 198 ? 14.859 -4.156 -3.912 1.00 90.44 198 THR A O 1
ATOM 1512 N N . LYS A 1 199 ? 12.668 -3.849 -4.323 1.00 91.44 199 LYS A N 1
ATOM 1513 C CA . LYS A 1 199 ? 12.531 -4.769 -5.460 1.00 91.44 199 LYS A CA 1
ATOM 1514 C C . LYS A 1 199 ? 12.166 -4.016 -6.747 1.00 91.44 199 LYS A C 1
ATOM 1516 O O . LYS A 1 199 ? 11.605 -4.585 -7.677 1.00 91.44 199 LYS A O 1
ATOM 1521 N N . SER A 1 200 ? 12.415 -2.704 -6.779 1.00 90.06 200 SER A N 1
ATOM 1522 C CA . SER A 1 200 ? 12.048 -1.869 -7.918 1.00 90.06 200 SER A CA 1
ATOM 1523 C C . SER A 1 200 ? 12.953 -2.150 -9.107 1.00 90.06 200 SER A C 1
ATOM 1525 O O . SER A 1 200 ? 14.169 -2.199 -8.968 1.00 90.06 200 SER A O 1
ATOM 1527 N N . ASN A 1 201 ? 12.375 -2.212 -10.301 1.00 91.12 201 ASN A N 1
ATOM 1528 C CA . ASN A 1 201 ? 13.140 -2.216 -11.552 1.00 91.12 201 ASN A CA 1
ATOM 1529 C C . ASN A 1 201 ? 13.477 -0.792 -12.051 1.00 91.12 201 ASN A C 1
ATOM 1531 O O . ASN A 1 201 ? 13.878 -0.592 -13.203 1.00 91.12 201 ASN A O 1
ATOM 1535 N N . HIS A 1 202 ? 13.268 0.213 -11.194 1.00 89.69 202 HIS A N 1
ATOM 1536 C CA . HIS A 1 202 ? 13.576 1.621 -11.434 1.00 89.69 202 HIS A CA 1
ATOM 1537 C C . HIS A 1 202 ? 12.878 2.228 -12.652 1.00 89.69 202 HIS A C 1
ATOM 1539 O O . HIS A 1 202 ? 13.412 3.120 -13.324 1.00 89.69 202 HIS A O 1
ATOM 1545 N N . ARG A 1 203 ? 11.666 1.762 -12.936 1.00 88.88 203 ARG A N 1
ATOM 1546 C CA . ARG A 1 203 ? 10.798 2.321 -13.968 1.00 88.88 203 ARG A CA 1
ATOM 1547 C C . ARG A 1 203 ? 9.482 2.774 -13.359 1.00 88.88 203 ARG A C 1
ATOM 1549 O O . ARG A 1 203 ? 9.021 2.255 -12.347 1.00 88.88 203 ARG A O 1
ATOM 1556 N N . TYR A 1 204 ? 8.867 3.763 -13.977 1.00 85.19 204 TYR A N 1
ATOM 1557 C CA . TYR A 1 204 ? 7.513 4.146 -13.638 1.00 85.19 204 TYR A CA 1
ATOM 1558 C C . TYR A 1 204 ? 6.561 3.068 -14.107 1.00 85.19 204 TYR A C 1
ATOM 1560 O O . TYR A 1 204 ? 6.700 2.593 -15.227 1.00 85.19 204 TYR A O 1
ATOM 1568 N N . TYR A 1 205 ? 5.558 2.746 -13.309 1.00 85.06 205 TYR A N 1
ATOM 1569 C CA . TYR A 1 205 ? 4.413 2.005 -13.801 1.00 85.06 205 TYR A CA 1
ATOM 1570 C C . TYR A 1 205 ? 3.138 2.660 -13.327 1.00 85.06 205 TYR A C 1
ATOM 1572 O O . TYR A 1 205 ? 3.101 3.327 -12.286 1.00 85.06 205 TYR A O 1
ATOM 1580 N N . SER A 1 206 ? 2.088 2.445 -14.111 1.00 72.50 206 SER A N 1
ATOM 1581 C CA . SER A 1 206 ? 0.770 2.893 -13.724 1.00 72.50 206 SER A CA 1
ATOM 1582 C C . SER A 1 206 ? 0.354 2.222 -12.411 1.00 72.50 206 SER A C 1
ATOM 1584 O O . SER A 1 206 ? 0.642 1.059 -12.121 1.00 72.50 206 SER A O 1
ATOM 1586 N N . ARG A 1 207 ? -0.359 3.020 -11.634 1.00 68.25 207 ARG A N 1
ATOM 1587 C CA . ARG A 1 207 ? -1.153 2.730 -10.439 1.00 68.25 207 ARG A CA 1
ATOM 1588 C C . ARG A 1 207 ? -1.886 1.383 -10.345 1.00 68.25 207 ARG A C 1
ATOM 1590 O O . ARG A 1 207 ? -2.133 0.938 -9.235 1.00 68.25 207 ARG A O 1
ATOM 1597 N N . LEU A 1 208 ? -2.254 0.764 -11.468 1.00 72.62 208 LEU A N 1
ATOM 1598 C CA . LEU A 1 208 ? -3.031 -0.486 -11.509 1.00 72.62 208 LEU A CA 1
ATOM 1599 C C . LEU A 1 208 ? -2.178 -1.710 -11.858 1.00 72.62 208 LEU A C 1
ATOM 1601 O O . LEU A 1 208 ? -2.709 -2.790 -12.078 1.00 72.62 208 LEU A O 1
ATOM 1605 N N . SER A 1 209 ? -0.861 -1.544 -11.955 1.00 88.25 209 SER A N 1
ATOM 1606 C CA . SER A 1 209 ? 0.038 -2.654 -12.256 1.00 88.25 209 SER A CA 1
ATOM 1607 C C . SER A 1 209 ? 0.642 -3.234 -10.982 1.00 88.25 209 SER A C 1
ATOM 1609 O O . SER A 1 209 ? 1.077 -2.487 -10.098 1.00 88.25 209 SER A O 1
ATOM 1611 N N . GLY A 1 210 ? 0.782 -4.561 -10.943 1.00 92.50 210 GLY A N 1
ATOM 1612 C CA . GLY A 1 210 ? 1.531 -5.231 -9.880 1.00 92.50 210 GLY A CA 1
ATOM 1613 C C . GLY A 1 210 ? 2.965 -4.699 -9.769 1.00 92.50 210 GLY A C 1
ATOM 1614 O O . GLY A 1 210 ? 3.478 -4.513 -8.669 1.00 92.50 210 GLY A O 1
ATOM 1615 N N . GLN A 1 211 ? 3.594 -4.337 -10.896 1.00 93.38 211 GLN A N 1
ATOM 1616 C CA . GLN A 1 211 ? 4.946 -3.774 -10.884 1.00 93.38 211 GLN A CA 1
ATOM 1617 C C . GLN A 1 211 ? 4.979 -2.386 -10.237 1.00 93.38 211 GLN A C 1
ATOM 1619 O O . GLN A 1 211 ? 5.950 -2.046 -9.566 1.00 93.38 211 GLN A O 1
ATOM 1624 N N . GLY A 1 212 ? 3.916 -1.593 -10.383 1.00 90.62 212 GLY A N 1
ATOM 1625 C CA . GLY A 1 212 ? 3.753 -0.326 -9.675 1.00 90.62 212 GLY A CA 1
ATOM 1626 C C . GLY A 1 212 ? 3.747 -0.510 -8.158 1.00 90.62 212 GLY A C 1
ATOM 1627 O O . GLY A 1 212 ? 4.408 0.259 -7.455 1.00 90.62 212 GLY A O 1
ATOM 1628 N N . TRP A 1 213 ? 3.074 -1.553 -7.662 1.00 93.25 213 TRP A N 1
ATOM 1629 C CA . TRP A 1 213 ? 3.073 -1.902 -6.239 1.00 93.25 213 TRP A CA 1
ATOM 1630 C C . TRP A 1 213 ? 4.444 -2.382 -5.759 1.00 93.25 213 TRP A C 1
ATOM 1632 O O . TRP A 1 213 ? 4.950 -1.855 -4.771 1.00 93.25 213 TRP A O 1
ATOM 1642 N N . VAL A 1 214 ? 5.101 -3.276 -6.506 1.00 94.50 214 VAL A N 1
ATOM 1643 C CA . VAL A 1 214 ? 6.475 -3.736 -6.213 1.00 94.50 214 VAL A CA 1
ATOM 1644 C C . VAL A 1 214 ? 7.452 -2.558 -6.138 1.00 94.50 214 VAL A C 1
ATOM 1646 O O . VAL A 1 214 ? 8.280 -2.469 -5.234 1.00 94.50 214 VAL A O 1
ATOM 1649 N N . ASN A 1 215 ? 7.326 -1.613 -7.067 1.00 91.19 215 ASN A N 1
ATOM 1650 C CA . ASN A 1 215 ? 8.149 -0.410 -7.126 1.00 91.19 215 ASN A CA 1
ATOM 1651 C C . ASN A 1 215 ? 7.860 0.537 -5.947 1.00 91.19 215 ASN A C 1
ATOM 1653 O O . ASN A 1 215 ? 8.774 1.142 -5.385 1.00 91.19 215 ASN A O 1
ATOM 1657 N N . TYR A 1 216 ? 6.598 0.644 -5.536 1.00 89.12 216 TYR A N 1
ATOM 1658 C CA . TYR A 1 216 ? 6.193 1.391 -4.349 1.00 89.12 216 TYR A CA 1
ATOM 1659 C C . TYR A 1 216 ? 6.695 0.752 -3.046 1.00 89.12 216 TYR A C 1
ATOM 1661 O O . TYR A 1 216 ? 7.122 1.479 -2.153 1.00 89.12 216 TYR A O 1
ATOM 1669 N N . TYR A 1 217 ? 6.693 -0.574 -2.923 1.00 91.75 217 TYR A N 1
ATOM 1670 C CA . TYR A 1 217 ? 7.057 -1.266 -1.689 1.00 91.75 217 TYR A CA 1
ATOM 1671 C C . TYR A 1 217 ? 8.471 -0.892 -1.192 1.00 91.75 217 TYR A C 1
ATOM 1673 O O . TYR A 1 217 ? 9.478 -1.013 -1.900 1.00 91.75 217 TYR A O 1
ATOM 1681 N N . LYS A 1 218 ? 8.546 -0.397 0.055 1.00 90.06 218 LYS A N 1
ATOM 1682 C CA . LYS A 1 218 ? 9.762 0.169 0.681 1.00 90.06 218 LYS A CA 1
ATOM 1683 C C . LYS A 1 218 ? 10.461 1.263 -0.150 1.00 90.06 218 LYS A C 1
ATOM 1685 O O . LYS A 1 218 ? 11.670 1.480 -0.028 1.00 90.06 218 LYS A O 1
ATOM 1690 N N . SER A 1 219 ? 9.715 1.976 -0.988 1.00 85.94 219 SER A N 1
ATOM 1691 C CA . SER A 1 219 ? 10.166 3.226 -1.596 1.00 85.94 219 SER A CA 1
ATOM 1692 C C . SER A 1 219 ? 10.055 4.391 -0.603 1.00 85.94 219 SER A C 1
ATOM 1694 O O . SER A 1 219 ? 9.501 4.251 0.491 1.00 85.94 219 SER A O 1
ATOM 1696 N N . ASP A 1 220 ? 10.553 5.571 -0.976 1.00 81.44 220 ASP A N 1
ATOM 1697 C CA . ASP A 1 220 ? 10.470 6.763 -0.120 1.00 81.44 220 ASP A CA 1
ATOM 1698 C C . ASP A 1 220 ? 9.006 7.096 0.249 1.00 81.44 220 ASP A C 1
ATOM 1700 O O . ASP A 1 220 ? 8.701 7.414 1.402 1.00 81.44 220 ASP A O 1
ATOM 1704 N N . CYS A 1 221 ? 8.074 6.913 -0.694 1.00 79.94 221 CYS A N 1
ATOM 1705 C CA . CYS A 1 221 ? 6.641 7.090 -0.443 1.00 79.94 221 CYS A CA 1
ATOM 1706 C C . CYS A 1 221 ? 6.064 6.075 0.527 1.00 79.94 221 CYS A C 1
ATOM 1708 O O . CYS A 1 221 ? 5.247 6.442 1.365 1.00 79.94 221 CYS A O 1
ATOM 1710 N N . TRP A 1 222 ? 6.483 4.816 0.425 1.00 86.00 222 TRP A N 1
ATOM 1711 C CA . TRP A 1 222 ? 6.021 3.767 1.325 1.00 86.00 222 TRP A CA 1
ATOM 1712 C C . TRP A 1 222 ? 6.429 4.060 2.768 1.00 86.00 222 TRP A C 1
ATOM 1714 O O . TRP A 1 222 ? 5.595 4.013 3.671 1.00 86.00 222 TRP A O 1
ATOM 1724 N N . TYR A 1 223 ? 7.682 4.473 2.990 1.00 83.31 223 TYR A N 1
ATOM 1725 C CA . TYR A 1 223 ? 8.153 4.825 4.334 1.00 83.31 223 TYR A CA 1
ATOM 1726 C C . TYR A 1 223 ? 7.390 6.013 4.910 1.00 83.31 223 TYR A C 1
ATOM 1728 O O . TYR A 1 223 ? 7.041 6.021 6.092 1.00 83.31 223 TYR A O 1
ATOM 1736 N N . LYS A 1 224 ? 7.103 7.019 4.080 1.00 79.12 224 LYS A N 1
ATOM 1737 C CA . LYS A 1 224 ? 6.291 8.152 4.516 1.00 79.12 224 LYS A CA 1
ATOM 1738 C C . LYS A 1 224 ? 4.854 7.753 4.795 1.00 79.12 224 LYS A C 1
ATOM 1740 O O . LYS A 1 224 ? 4.339 8.171 5.826 1.00 79.12 224 LYS A O 1
ATOM 1745 N N . HIS A 1 225 ? 4.246 6.906 3.966 1.00 79.25 225 HIS A N 1
ATOM 1746 C CA . HIS A 1 225 ? 2.909 6.378 4.223 1.00 79.25 225 HIS A CA 1
ATOM 1747 C C . HIS A 1 225 ? 2.801 5.751 5.613 1.00 79.25 225 HIS A C 1
ATOM 1749 O O . HIS A 1 225 ? 1.994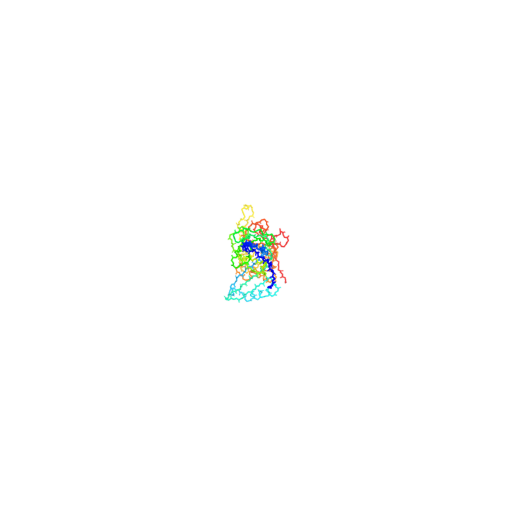 6.195 6.431 1.00 79.25 225 HIS A O 1
ATOM 1755 N N . LYS A 1 226 ? 3.699 4.813 5.923 1.00 81.19 226 LYS A N 1
ATOM 1756 C CA . LYS A 1 226 ? 3.762 4.164 7.238 1.00 81.19 226 LYS A CA 1
ATOM 1757 C C . LYS A 1 226 ? 3.985 5.164 8.377 1.00 81.19 226 LYS A C 1
ATOM 1759 O O . LYS A 1 226 ? 3.361 5.050 9.425 1.00 81.19 226 LYS A O 1
ATOM 1764 N N . ALA A 1 227 ? 4.838 6.173 8.182 1.00 78.75 227 ALA A N 1
ATOM 1765 C CA . ALA A 1 227 ? 5.099 7.189 9.204 1.00 78.75 227 ALA A CA 1
ATOM 1766 C C . ALA A 1 227 ? 3.870 8.067 9.513 1.00 78.75 227 ALA A C 1
ATOM 1768 O O . ALA A 1 227 ? 3.676 8.480 10.660 1.00 78.75 227 ALA A O 1
ATOM 1769 N N . TYR A 1 228 ? 3.036 8.354 8.510 1.00 74.81 228 TYR A N 1
ATOM 1770 C CA . TYR A 1 228 ? 1.827 9.160 8.686 1.00 74.81 228 TYR A CA 1
ATOM 1771 C C . TYR A 1 228 ? 0.696 8.395 9.388 1.00 74.81 228 TYR A C 1
ATOM 1773 O O . TYR A 1 228 ? -0.037 9.016 10.161 1.00 74.81 228 TYR A O 1
ATOM 1781 N N . LYS A 1 229 ? 0.630 7.063 9.220 1.00 76.88 229 LYS A N 1
ATOM 1782 C CA . LYS A 1 229 ? -0.350 6.154 9.851 1.00 76.88 229 LYS A CA 1
ATOM 1783 C C . LYS A 1 229 ? -1.812 6.461 9.515 1.00 76.88 229 LYS A C 1
ATOM 1785 O O . LYS A 1 229 ? -2.694 6.239 10.342 1.00 76.88 229 LYS A O 1
ATOM 1790 N N . CYS A 1 230 ? -2.093 6.993 8.335 1.00 66.12 230 CYS A N 1
ATOM 1791 C CA . CYS A 1 230 ? -3.447 7.396 7.986 1.00 66.12 230 CYS A CA 1
ATOM 1792 C C . CYS A 1 230 ? -3.801 7.124 6.526 1.00 66.12 230 CYS A C 1
ATOM 1794 O O . CYS A 1 230 ? -2.914 7.101 5.670 1.00 66.12 230 CYS A O 1
ATOM 1796 N N . PRO A 1 231 ? -5.103 6.955 6.256 1.00 61.97 231 PRO A N 1
ATOM 1797 C CA . PRO A 1 231 ? -5.641 6.842 4.911 1.00 61.97 231 PRO A CA 1
ATOM 1798 C C . PRO A 1 231 ? -5.467 8.164 4.150 1.00 61.97 231 PRO A C 1
ATOM 1800 O O . PRO A 1 231 ? -6.002 9.201 4.536 1.00 61.97 231 PRO A O 1
ATOM 1803 N N . PHE A 1 232 ? -4.726 8.155 3.038 1.00 61.66 232 PHE A N 1
ATOM 1804 C CA . PHE A 1 232 ? -4.526 9.347 2.196 1.00 61.66 232 PHE A CA 1
ATOM 1805 C C . PHE A 1 232 ? -5.712 9.624 1.270 1.00 61.66 232 PHE A C 1
ATOM 1807 O O . PHE A 1 232 ? -5.553 9.874 0.078 1.00 61.66 232 PHE A O 1
ATOM 1814 N N . THR A 1 233 ? -6.920 9.559 1.809 1.00 51.81 233 THR A N 1
ATOM 1815 C CA . THR A 1 233 ? -8.163 9.708 1.054 1.00 51.81 233 THR A CA 1
ATOM 1816 C C . THR A 1 233 ? -8.748 11.120 1.172 1.00 51.81 233 THR A C 1
ATOM 1818 O O . THR A 1 233 ? -9.521 11.534 0.307 1.00 51.81 233 THR A O 1
ATOM 1821 N N . LYS A 1 234 ? -8.311 11.922 2.162 1.00 53.47 234 LYS A N 1
ATOM 1822 C CA . LYS A 1 234 ? -8.539 13.375 2.223 1.00 53.47 234 LYS A CA 1
ATOM 1823 C C . LYS A 1 234 ? -7.456 14.121 3.004 1.00 53.47 234 LYS A C 1
ATOM 1825 O O . LYS A 1 234 ? -6.687 13.586 3.785 1.00 53.47 234 LYS A O 1
ATOM 1830 N N . ALA A 1 235 ? -7.426 15.414 2.742 1.00 49.25 235 ALA A N 1
ATOM 1831 C CA . ALA A 1 235 ? -6.465 16.386 3.185 1.00 49.25 235 ALA A CA 1
ATOM 1832 C C . ALA A 1 235 ? -6.724 16.949 4.631 1.00 49.25 235 ALA A C 1
ATOM 1834 O O . ALA A 1 235 ? -7.341 18.012 4.768 1.00 49.25 235 ALA A O 1
ATOM 1835 N N . ASP A 1 236 ? -6.194 16.329 5.706 1.00 53.09 236 ASP A N 1
ATOM 1836 C CA . ASP A 1 236 ? -6.150 16.841 7.114 1.00 53.09 236 ASP A CA 1
ATOM 1837 C C . ASP A 1 236 ? -4.749 17.318 7.568 1.00 53.09 236 ASP A C 1
ATOM 1839 O O . ASP A 1 236 ? -3.767 17.011 6.925 1.00 53.09 236 ASP A O 1
ATOM 1843 N N . THR A 1 237 ? -4.556 18.064 8.661 1.00 58.50 237 THR A N 1
ATOM 1844 C CA . THR A 1 237 ? -3.236 18.671 8.991 1.00 58.50 237 THR A CA 1
ATOM 1845 C C . THR A 1 237 ? -2.039 17.706 9.080 1.00 58.50 237 THR A C 1
ATOM 1847 O O . THR A 1 237 ? -0.922 18.137 8.775 1.00 58.50 237 THR A O 1
ATOM 1850 N N . ARG A 1 238 ? -2.240 16.430 9.432 1.00 59.72 238 ARG A N 1
ATOM 1851 C CA . ARG A 1 238 ? -1.189 15.409 9.560 1.00 59.72 238 ARG A CA 1
ATOM 1852 C C . ARG A 1 238 ? -1.007 14.616 8.260 1.00 59.72 238 ARG A C 1
ATOM 1854 O O . ARG A 1 238 ? 0.131 14.459 7.819 1.00 59.72 238 ARG A O 1
ATOM 1861 N N . CYS A 1 239 ? -2.086 14.194 7.609 1.00 57.72 239 CYS A N 1
ATOM 1862 C CA . CYS A 1 239 ? -2.080 13.387 6.379 1.00 57.72 239 CYS A CA 1
ATOM 1863 C C . CYS A 1 239 ? -2.115 14.238 5.100 1.00 57.72 239 CYS A C 1
ATOM 1865 O O . CYS A 1 239 ? -1.810 13.756 4.009 1.00 57.72 239 CYS A O 1
ATOM 1867 N N . ASN A 1 240 ? -2.310 15.555 5.251 1.00 55.56 240 ASN A N 1
ATOM 1868 C CA . ASN A 1 240 ? -2.034 16.606 4.261 1.00 55.56 240 ASN A CA 1
ATOM 1869 C C . ASN A 1 240 ? -0.595 16.565 3.770 1.00 55.56 240 ASN A C 1
ATOM 1871 O O . ASN A 1 240 ? -0.317 17.149 2.727 1.00 55.56 240 ASN A O 1
ATOM 1875 N N . GLY A 1 241 ? 0.322 15.954 4.525 1.00 50.59 241 GLY A N 1
ATOM 1876 C CA . GLY A 1 241 ? 1.724 15.853 4.148 1.00 50.59 241 GLY A CA 1
ATOM 1877 C C . GLY A 1 241 ? 1.881 15.300 2.736 1.00 50.59 241 GLY A C 1
ATOM 1878 O O . GLY A 1 241 ? 2.424 15.984 1.883 1.00 50.59 241 GLY A O 1
ATOM 1879 N N . LEU A 1 242 ? 1.335 14.119 2.442 1.00 53.72 242 LEU A N 1
ATOM 1880 C CA . LEU A 1 242 ? 1.432 13.576 1.082 1.00 53.72 242 LEU A CA 1
ATOM 1881 C C . LEU A 1 242 ? 0.425 14.206 0.118 1.00 53.72 242 LEU A C 1
ATOM 1883 O O . LEU A 1 242 ? 0.706 14.300 -1.074 1.00 53.72 242 LEU A O 1
ATOM 1887 N N . LEU A 1 243 ? -0.715 14.671 0.643 1.00 53.59 243 LEU A N 1
ATOM 1888 C CA . LEU A 1 243 ? -1.817 15.175 -0.168 1.00 53.59 243 LEU A CA 1
ATOM 1889 C C . LEU A 1 243 ? -1.671 16.645 -0.603 1.00 53.59 243 LEU A C 1
ATOM 1891 O O . LEU A 1 243 ? -1.573 16.950 -1.785 1.00 53.59 243 LEU A O 1
ATOM 1895 N N . LYS A 1 244 ? -1.599 17.593 0.336 1.00 51.53 244 LYS A N 1
ATOM 1896 C CA . LYS A 1 244 ? -1.484 19.034 0.027 1.00 51.53 244 LYS A CA 1
ATOM 1897 C C . LYS A 1 244 ? -0.073 19.496 -0.273 1.00 51.53 244 LYS 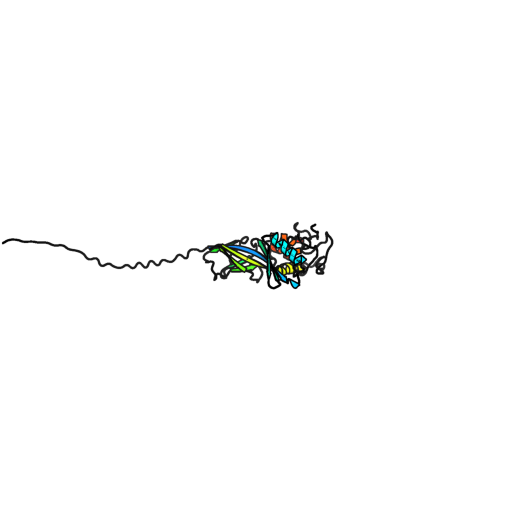A C 1
ATOM 1899 O O . LYS A 1 244 ? 0.099 20.485 -0.978 1.00 51.53 244 LYS A O 1
ATOM 1904 N N . LYS A 1 245 ? 0.929 18.855 0.325 1.00 51.41 245 LYS A N 1
ATOM 1905 C CA . LYS A 1 245 ? 2.321 19.273 0.152 1.00 51.41 245 LYS A CA 1
ATOM 1906 C C . LYS A 1 245 ? 2.979 18.530 -1.021 1.00 51.41 245 LYS A C 1
ATOM 1908 O O . LYS A 1 245 ? 3.993 18.971 -1.531 1.00 51.41 245 LYS A O 1
ATOM 1913 N N . GLY A 1 246 ? 2.353 17.505 -1.594 1.00 54.03 246 GLY A N 1
ATOM 1914 C CA . GLY A 1 246 ? 2.846 16.853 -2.809 1.00 54.03 246 GLY A CA 1
ATOM 1915 C C . GLY A 1 246 ? 4.162 16.095 -2.597 1.00 54.03 246 GLY A C 1
ATOM 1916 O O . GLY A 1 246 ? 4.632 15.900 -1.473 1.00 54.03 246 GLY A O 1
ATOM 1917 N N . ALA A 1 247 ? 4.777 15.654 -3.697 1.00 50.59 247 ALA A N 1
ATOM 1918 C CA . ALA A 1 247 ? 5.918 14.736 -3.680 1.00 50.59 247 ALA A CA 1
ATOM 1919 C C . ALA A 1 247 ? 7.061 15.108 -2.725 1.00 50.59 247 ALA A C 1
ATOM 1921 O O . ALA A 1 247 ? 7.676 14.207 -2.167 1.00 50.59 247 ALA A O 1
ATOM 1922 N N . HIS A 1 248 ? 7.347 16.389 -2.470 1.00 53.00 248 HIS A N 1
ATOM 1923 C CA . HIS A 1 248 ? 8.442 16.780 -1.571 1.00 53.00 248 HIS A CA 1
ATOM 1924 C C . HIS A 1 248 ? 8.276 16.263 -0.127 1.00 53.00 248 HIS A C 1
ATOM 1926 O O . HIS A 1 248 ? 9.250 16.140 0.620 1.00 53.00 248 HIS A O 1
ATOM 1932 N N . SER A 1 249 ? 7.051 15.928 0.281 1.00 57.03 249 SER A N 1
ATOM 1933 C CA . SER A 1 249 ? 6.765 15.310 1.577 1.00 57.03 249 SER A CA 1
ATOM 1934 C C . SER A 1 249 ? 6.921 13.787 1.581 1.00 57.03 249 SER A C 1
ATOM 1936 O O . SER A 1 249 ? 7.073 13.211 2.657 1.00 57.03 249 SER A O 1
ATOM 1938 N N . CYS A 1 250 ? 6.988 13.145 0.408 1.00 61.47 250 CYS A N 1
ATOM 1939 C CA . CYS A 1 250 ? 7.350 11.732 0.270 1.00 61.47 250 CYS A CA 1
ATOM 1940 C C . CYS A 1 250 ? 8.855 11.480 0.482 1.00 61.47 250 CYS A C 1
ATOM 1942 O O . CYS A 1 250 ? 9.258 10.339 0.674 1.00 61.47 250 CYS A O 1
ATOM 1944 N N . SER A 1 251 ? 9.710 12.509 0.447 1.00 59.94 251 SER A N 1
ATOM 1945 C CA . SER A 1 251 ? 11.150 12.345 0.682 1.00 59.94 251 SER A CA 1
ATOM 1946 C C . SER A 1 251 ? 11.429 12.014 2.143 1.00 59.94 251 SER A C 1
ATOM 1948 O O . SER A 1 251 ? 10.989 12.750 3.029 1.00 59.94 251 SER A O 1
ATOM 1950 N N . ILE A 1 252 ? 12.231 10.976 2.418 1.00 59.06 252 ILE A N 1
ATOM 1951 C CA . ILE A 1 252 ? 12.637 10.602 3.787 1.00 59.06 252 ILE A CA 1
ATOM 1952 C C . ILE A 1 252 ? 13.189 11.803 4.572 1.00 59.06 252 ILE A C 1
ATOM 1954 O O . ILE A 1 252 ? 12.902 11.931 5.761 1.00 59.06 252 ILE A O 1
ATOM 1958 N N . LYS A 1 253 ? 13.870 12.734 3.883 1.00 53.53 253 LYS A N 1
ATOM 1959 C CA . LYS A 1 253 ? 14.504 13.926 4.463 1.00 53.53 253 LYS A CA 1
ATOM 1960 C C . LYS A 1 253 ? 13.538 15.077 4.765 1.00 53.53 253 LYS A C 1
ATOM 1962 O O . LYS A 1 253 ? 13.941 15.986 5.473 1.00 53.53 253 LYS A O 1
ATOM 1967 N N . GLY A 1 254 ? 12.291 15.017 4.282 1.00 52.84 254 GLY A N 1
ATOM 1968 C CA . GLY A 1 254 ? 11.262 16.046 4.476 1.00 52.84 254 GLY A CA 1
ATOM 1969 C C . GLY A 1 254 ? 11.601 17.377 3.792 1.00 52.84 254 GLY A C 1
ATOM 1970 O O . GLY A 1 254 ? 12.692 17.909 3.947 1.00 52.84 254 GLY A O 1
ATOM 1971 N N . GLY A 1 255 ? 10.685 17.931 2.995 1.00 51.53 255 GLY A N 1
ATOM 1972 C CA . GLY A 1 255 ? 10.896 19.250 2.373 1.00 51.53 255 GLY A CA 1
ATOM 1973 C C . GLY A 1 255 ? 11.879 19.273 1.194 1.00 51.53 255 GLY A C 1
ATOM 1974 O O . GLY A 1 255 ? 12.090 20.329 0.610 1.00 51.53 255 GLY A O 1
ATOM 1975 N N . TRP A 1 256 ? 12.439 18.125 0.800 1.00 50.09 256 TRP A N 1
ATOM 1976 C CA . TRP A 1 256 ? 13.257 17.984 -0.408 1.00 50.09 256 TRP A CA 1
ATOM 1977 C C . TRP A 1 256 ? 12.433 17.360 -1.536 1.00 50.09 256 TRP A C 1
ATOM 1979 O O . TRP A 1 256 ? 11.708 16.395 -1.276 1.00 50.09 256 TRP A O 1
ATOM 1989 N N . PRO A 1 257 ? 12.562 17.822 -2.792 1.00 59.44 257 PRO A N 1
ATOM 1990 C CA . PRO A 1 257 ? 11.980 17.111 -3.926 1.00 59.44 257 PRO A CA 1
ATOM 1991 C C 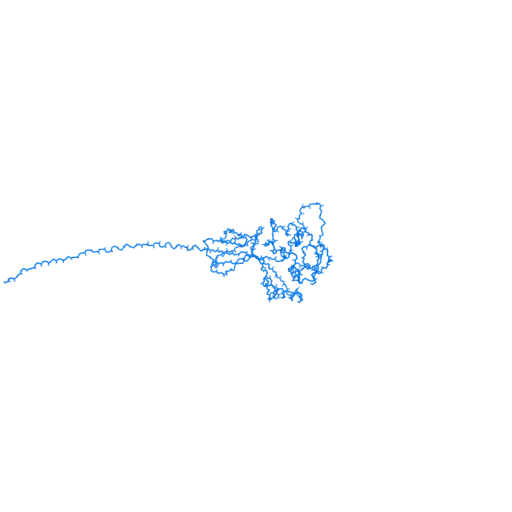. PRO A 1 257 ? 12.521 15.675 -3.957 1.00 59.44 257 PRO A C 1
ATOM 1993 O O . PRO A 1 257 ? 13.726 15.459 -3.808 1.00 59.44 257 PRO A O 1
ATOM 1996 N N . VAL A 1 258 ? 11.641 14.680 -4.110 1.00 71.81 258 VAL A N 1
ATOM 1997 C CA . VAL A 1 258 ? 12.089 13.281 -4.125 1.00 71.81 258 VAL A CA 1
ATOM 1998 C C . VAL A 1 258 ? 12.924 13.056 -5.372 1.00 71.81 258 VAL A C 1
ATOM 2000 O O . VAL A 1 258 ? 12.473 13.310 -6.487 1.00 71.81 258 VAL A O 1
ATOM 2003 N N . THR A 1 259 ? 14.161 12.618 -5.187 1.00 76.94 259 THR A N 1
ATOM 2004 C CA . THR A 1 259 ? 15.093 12.370 -6.282 1.00 76.94 259 THR A CA 1
ATOM 2005 C C . THR A 1 259 ? 15.125 10.893 -6.603 1.00 76.94 259 THR A C 1
ATOM 2007 O O . THR A 1 259 ? 15.194 10.055 -5.705 1.00 76.94 259 THR A O 1
ATOM 2010 N N . CYS A 1 260 ? 15.087 10.571 -7.892 1.00 80.69 260 CYS A N 1
ATOM 2011 C CA . CYS A 1 260 ? 1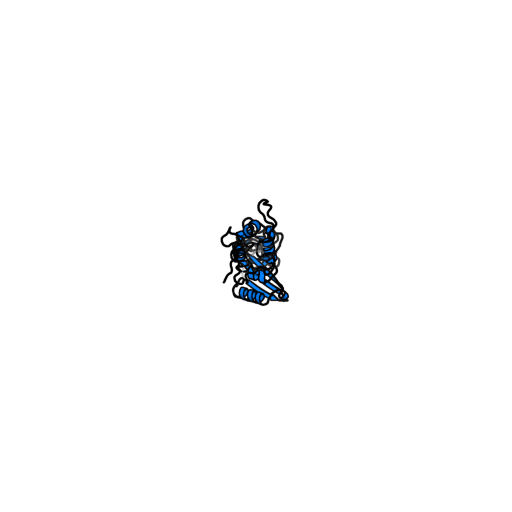5.328 9.224 -8.377 1.00 80.69 260 CYS A CA 1
ATOM 2012 C C . CYS A 1 260 ? 16.732 8.776 -7.971 1.00 80.69 260 CYS A C 1
ATOM 2014 O O . CYS A 1 260 ? 17.720 9.428 -8.317 1.00 80.69 260 CYS A O 1
ATOM 2016 N N . TRP A 1 261 ? 16.837 7.660 -7.258 1.00 79.75 261 TRP A N 1
ATOM 2017 C CA . TRP A 1 261 ? 18.113 7.035 -6.956 1.00 79.75 261 TRP A CA 1
ATOM 2018 C C . TRP A 1 261 ? 17.946 5.523 -6.973 1.00 79.75 261 TRP A C 1
ATOM 2020 O O . TRP A 1 261 ? 17.059 4.960 -6.351 1.00 79.75 261 TRP A O 1
ATOM 2030 N N . TYR A 1 262 ? 18.788 4.839 -7.727 1.00 82.38 262 TYR A N 1
ATOM 2031 C CA . TYR A 1 262 ? 18.656 3.396 -7.852 1.00 82.38 262 TYR A CA 1
ATOM 2032 C C . TYR A 1 262 ? 19.306 2.728 -6.646 1.00 82.38 262 TYR A C 1
ATOM 2034 O O . TYR A 1 262 ? 20.433 3.078 -6.280 1.00 82.38 262 TYR A O 1
ATOM 2042 N N . ARG A 1 263 ? 18.563 1.823 -6.006 1.00 71.25 263 ARG A N 1
ATOM 2043 C CA . ARG A 1 263 ? 19.138 0.841 -5.087 1.00 71.25 263 ARG A CA 1
ATOM 2044 C C . ARG A 1 263 ? 19.941 -0.138 -5.944 1.00 71.25 263 ARG A C 1
ATOM 2046 O O . ARG A 1 263 ? 19.450 -0.546 -6.990 1.00 71.25 263 ARG A O 1
ATOM 2053 N N . ASN A 1 264 ? 21.173 -0.414 -5.532 1.00 54.81 264 ASN A N 1
ATOM 2054 C CA . ASN A 1 264 ? 21.985 -1.468 -6.137 1.00 54.81 264 ASN A CA 1
ATOM 2055 C C . ASN A 1 264 ? 21.516 -2.826 -5.625 1.00 54.81 264 ASN A C 1
ATOM 2057 O O . ASN A 1 264 ? 21.179 -2.880 -4.418 1.00 54.81 264 ASN A O 1
#

Radius of gyration: 31.85 Å; chains: 1; bounding box: 84×79×115 Å